Protein AF-0000000067843172 (afdb_homodimer)

Radius of gyration: 28.17 Å; Cα contacts (8 Å, |Δi|>4): 277; chains: 2; bounding box: 104×78×82 Å

Sequence (212 aa):
MTGKRHGPSFKKHMIKLAECPDCQGRGVVQGVFHELGCDACSATGWIDRWTNRPMPLEELAIQLGMNLRAALRQVEQLKNPQASGPEAIYQEGNRRGPGGSTRTLDMTGKRHGPSFKKHMIKLAECPDCQGRGVVQGVFHELGCDACSATGWIDRWTNRPMPLEELAIQLGMNLRAALRQVEQLKNPQASGPEAIYQEGNRRGPGGSTRTLD

Solvent-accessible surface area (backbone atoms only — not comparable to full-atom values): 12496 Å² total; per-residue (Å²): 129,79,69,70,69,72,61,70,60,54,73,76,75,80,61,66,69,31,62,25,76,92,39,65,38,63,10,39,38,83,51,96,90,42,39,37,62,25,78,75,29,70,26,22,11,42,23,36,47,87,76,68,39,63,61,60,64,67,59,42,28,28,35,38,27,50,49,31,54,54,36,48,52,50,40,53,43,67,74,39,50,69,80,71,46,67,69,78,65,64,69,69,60,73,70,60,74,72,83,80,77,77,76,73,75,131,129,79,70,70,71,71,59,72,60,53,75,72,76,82,60,66,68,30,63,24,76,92,39,67,37,65,11,38,37,82,52,95,90,41,37,35,61,24,78,75,31,67,26,21,12,43,22,36,47,87,75,68,38,60,60,60,65,68,58,41,30,28,35,36,27,49,49,32,54,52,36,48,50,49,40,55,45,67,73,42,50,73,80,69,48,67,71,77,63,63,71,71,62,66,71,59,73,73,83,76,76,78,74,76,76,129

pLDDT: mean 76.55, std 26.02, range [27.78, 98.75]

Structure (mmCIF, N/CA/C/O backbone):
data_AF-0000000067843172-model_v1
#
loop_
_entity.id
_entity.type
_entity.pdbx_description
1 polymer 'Prophage PssSM-03'
#
loop_
_atom_site.group_PDB
_atom_site.id
_atom_site.type_symbol
_atom_site.label_atom_id
_atom_site.label_alt_id
_atom_site.label_comp_id
_atom_site.label_asym_id
_atom_site.label_entity_id
_atom_site.label_seq_id
_atom_site.pdbx_PDB_ins_code
_atom_site.Cartn_x
_atom_site.Cartn_y
_atom_site.Cartn_z
_atom_site.occupancy
_atom_site.B_iso_or_equiv
_atom_site.auth_seq_id
_atom_site.auth_comp_id
_atom_site.auth_asym_id
_atom_site.auth_atom_id
_atom_site.pdbx_PDB_model_num
ATOM 1 N N . MET A 1 1 ? -4.648 -25.641 -32.594 1 28.05 1 MET A N 1
ATOM 2 C CA . MET A 1 1 ? -4.199 -24.25 -32.594 1 28.05 1 MET A CA 1
ATOM 3 C C . MET A 1 1 ? -4.527 -23.578 -31.25 1 28.05 1 MET A C 1
ATOM 5 O O . MET A 1 1 ? -5.637 -23.078 -31.062 1 28.05 1 MET A O 1
ATOM 9 N N . THR A 1 2 ? -4.332 -24.359 -30.188 1 33.47 2 THR A N 1
ATOM 10 C CA . THR A 1 2 ? -4.672 -23.969 -28.828 1 33.47 2 THR A CA 1
ATOM 11 C C . THR A 1 2 ? -4.133 -22.578 -28.516 1 33.47 2 THR A C 1
ATOM 13 O O . THR A 1 2 ? -2.932 -22.328 -28.625 1 33.47 2 THR A O 1
ATOM 16 N N . GLY A 1 3 ? -4.848 -21.656 -29.078 1 33.25 3 GLY A N 1
ATOM 17 C CA . GLY A 1 3 ? -4.543 -20.25 -28.859 1 33.25 3 GLY A CA 1
ATOM 18 C C . GLY A 1 3 ? -4.008 -19.953 -27.469 1 33.25 3 GLY A C 1
ATOM 19 O O . GLY A 1 3 ? -4.625 -20.328 -26.469 1 33.25 3 GLY A O 1
ATOM 20 N N . LYS A 1 4 ? -2.717 -20.172 -27.359 1 35.81 4 LYS A N 1
ATOM 21 C CA . LYS A 1 4 ? -2 -19.766 -26.156 1 35.81 4 LYS A CA 1
ATOM 22 C C . LYS A 1 4 ? -2.557 -18.453 -25.609 1 35.81 4 LYS A C 1
ATOM 24 O O . LYS A 1 4 ? -2.617 -17.453 -26.328 1 35.81 4 LYS A O 1
ATOM 29 N N . ARG A 1 5 ? -3.701 -18.5 -25.047 1 35.5 5 ARG A N 1
ATOM 30 C CA . ARG A 1 5 ? -4.258 -17.359 -24.312 1 35.5 5 ARG A CA 1
ATOM 31 C C . ARG A 1 5 ? -3.152 -16.469 -23.781 1 35.5 5 ARG A C 1
ATOM 33 O O . ARG A 1 5 ? -2.287 -16.906 -23.031 1 35.5 5 ARG A O 1
ATOM 40 N N . HIS A 1 6 ? -2.418 -15.812 -24.781 1 40.75 6 HIS A N 1
ATOM 41 C CA . HIS A 1 6 ? -1.511 -14.734 -24.391 1 40.75 6 HIS A CA 1
ATOM 42 C C . HIS A 1 6 ? -1.98 -14.047 -23.125 1 40.75 6 HIS A C 1
ATOM 44 O O . HIS A 1 6 ? -3.055 -13.445 -23.094 1 40.75 6 HIS A O 1
ATOM 50 N N . GLY A 1 7 ? -2.064 -14.734 -22.094 1 43.94 7 GLY A N 1
ATOM 51 C CA . GLY A 1 7 ? -2.486 -14.102 -20.859 1 43.94 7 GLY A CA 1
ATOM 52 C C . GLY A 1 7 ? -2.051 -12.648 -20.75 1 43.94 7 GLY A C 1
ATOM 53 O O . GLY A 1 7 ? -1.13 -12.219 -21.453 1 43.94 7 GLY A O 1
ATOM 54 N N . PRO A 1 8 ? -2.941 -11.711 -20.766 1 47.12 8 PRO A N 1
ATOM 55 C CA . PRO A 1 8 ? -2.625 -10.281 -20.672 1 47.12 8 PRO A CA 1
ATOM 56 C C . PRO A 1 8 ? -1.281 -10.016 -20 1 47.12 8 PRO A C 1
ATOM 58 O O . PRO A 1 8 ? -0.838 -10.812 -19.156 1 47.12 8 PRO A O 1
ATOM 61 N N . SER A 1 9 ? -0.266 -9.695 -20.781 1 50.69 9 SER A N 1
ATOM 62 C CA . SER A 1 9 ? 0.958 -9.117 -20.234 1 50.69 9 SER A CA 1
ATOM 63 C C . SER A 1 9 ? 0.663 -8.266 -19 1 50.69 9 SER A C 1
ATOM 65 O O . SER A 1 9 ? -0.135 -7.332 -19.062 1 50.69 9 SER A O 1
ATOM 67 N N . PHE A 1 10 ? 0.618 -8.922 -17.938 1 56.59 10 PHE A N 1
ATOM 68 C CA . PHE A 1 10 ? 0.325 -8.32 -16.641 1 56.59 10 PHE A CA 1
ATOM 69 C C . PHE A 1 10 ? 1.281 -7.172 -16.344 1 56.59 10 PHE A C 1
ATOM 71 O O . PHE A 1 10 ? 2.129 -7.273 -15.461 1 56.59 10 PHE A O 1
ATOM 78 N N . LYS A 1 11 ? 1.829 -6.449 -17.516 1 62.38 11 LYS A N 1
ATOM 79 C CA . LYS A 1 11 ? 2.611 -5.273 -17.141 1 62.38 11 LYS A CA 1
ATOM 80 C C . LYS A 1 11 ? 1.729 -4.203 -16.5 1 62.38 11 LYS A C 1
ATOM 82 O O . LYS A 1 11 ? 1.067 -3.436 -17.203 1 62.38 11 LYS A O 1
ATOM 87 N N . LYS A 1 12 ? 1.422 -4.43 -15.289 1 78.44 12 LYS A N 1
ATOM 88 C CA . LYS A 1 12 ? 0.562 -3.422 -14.672 1 78.44 12 LYS A CA 1
ATOM 89 C C . LYS A 1 12 ? 1.353 -2.162 -14.328 1 78.44 12 LYS A C 1
ATOM 91 O O . LYS A 1 12 ? 2.461 -2.246 -13.797 1 78.44 12 LYS A O 1
ATOM 96 N N . HIS A 1 13 ? 0.934 -1.1 -15.039 1 89.75 13 HIS A N 1
ATOM 97 C CA . HIS A 1 13 ? 1.477 0.217 -14.727 1 89.75 13 HIS A CA 1
ATOM 98 C C . HIS A 1 13 ? 0.93 0.734 -13.398 1 89.75 13 HIS A C 1
ATOM 100 O O . HIS A 1 13 ? -0.224 0.472 -13.055 1 89.75 13 HIS A O 1
ATOM 106 N N . MET A 1 14 ? 1.806 1.433 -12.711 1 95 14 MET A N 1
ATOM 107 C CA . MET A 1 14 ? 1.406 2.008 -11.43 1 95 14 MET A CA 1
ATOM 108 C C . MET A 1 14 ? 0.558 3.26 -11.633 1 95 14 MET A C 1
ATOM 110 O O . MET A 1 14 ? 0.925 4.141 -12.414 1 95 14 MET A O 1
ATOM 114 N N . ILE A 1 15 ? -0.463 3.297 -10.938 1 95.19 15 ILE A N 1
ATOM 115 C CA . ILE A 1 15 ? -1.307 4.488 -10.945 1 95.19 15 ILE A CA 1
ATOM 116 C C . ILE A 1 15 ? -1.197 5.203 -9.602 1 95.19 15 ILE A C 1
ATOM 118 O O . ILE A 1 15 ? -1.062 4.562 -8.555 1 95.19 15 ILE A O 1
ATOM 122 N N . LYS A 1 16 ? -1.362 6.496 -9.711 1 96 16 LYS A N 1
ATOM 123 C CA . LYS A 1 16 ? -1.353 7.27 -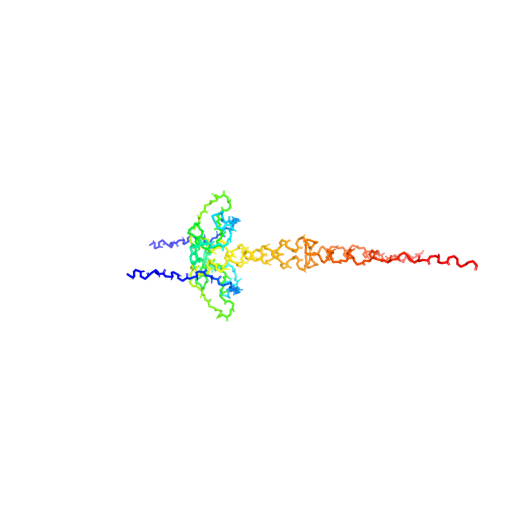8.469 1 96 16 LYS A CA 1
ATOM 124 C C . LYS A 1 16 ? -2.674 7.121 -7.719 1 96 16 LYS A C 1
ATOM 126 O O . LYS A 1 16 ? -3.744 7.121 -8.328 1 96 16 LYS A O 1
ATOM 131 N N . LEU A 1 17 ? -2.553 7.035 -6.414 1 98.44 17 LEU A N 1
ATOM 132 C CA . LEU A 1 17 ? -3.727 6.867 -5.566 1 98.44 17 LEU A CA 1
ATOM 133 C C . LEU A 1 17 ? -3.996 8.125 -4.75 1 98.44 17 LEU A C 1
ATOM 135 O O . LEU A 1 17 ? -3.088 8.93 -4.52 1 98.44 17 LEU A O 1
ATOM 139 N N . ALA A 1 18 ? -5.242 8.211 -4.398 1 98.31 18 ALA A N 1
ATOM 140 C CA . ALA A 1 18 ? -5.664 9.297 -3.523 1 98.31 18 ALA A CA 1
ATOM 141 C C . ALA A 1 18 ? -6.438 8.766 -2.318 1 98.31 18 ALA A C 1
ATOM 143 O O . ALA A 1 18 ? -7.031 7.688 -2.383 1 98.31 18 ALA A O 1
ATOM 144 N N . GLU A 1 19 ? -6.434 9.5 -1.26 1 98.38 19 GLU A N 1
ATOM 145 C CA . GLU A 1 19 ? -7.25 9.148 -0.102 1 98.38 19 GLU A CA 1
ATOM 146 C C . GLU A 1 19 ? -8.734 9.219 -0.431 1 98.38 19 GLU A C 1
ATOM 148 O O . GLU A 1 19 ? -9.188 10.156 -1.093 1 98.38 19 GLU A O 1
ATOM 153 N N . CYS A 1 20 ? -9.375 8.273 -0.003 1 98.62 20 CYS A N 1
ATOM 154 C CA . CYS A 1 20 ? -10.82 8.227 -0.177 1 98.62 20 CYS A CA 1
ATOM 155 C C . CYS A 1 20 ? -11.492 9.359 0.591 1 98.62 20 CYS A C 1
ATOM 157 O O . CYS A 1 20 ? -11.305 9.492 1.801 1 98.62 20 CYS A O 1
ATOM 159 N N . PRO A 1 21 ? -12.352 10.141 -0.026 1 97.5 21 PRO A N 1
ATOM 160 C CA . PRO A 1 21 ? -12.977 11.273 0.666 1 97.5 21 PRO A CA 1
ATOM 161 C C . PRO A 1 21 ? -14.023 10.836 1.688 1 97.5 21 PRO A C 1
ATOM 163 O O . PRO A 1 21 ? -14.25 11.539 2.68 1 97.5 21 PRO A O 1
ATOM 166 N N . ASP A 1 22 ? -14.688 9.734 1.439 1 96.88 22 ASP A N 1
ATOM 167 C CA . ASP A 1 22 ? -15.758 9.281 2.322 1 96.88 22 ASP A CA 1
ATOM 168 C C . ASP A 1 22 ? -15.219 8.945 3.711 1 96.88 22 ASP A C 1
ATOM 170 O O . ASP A 1 22 ? -15.891 9.188 4.719 1 96.88 22 ASP A O 1
ATOM 174 N N . CYS A 1 23 ? -14.062 8.391 3.738 1 96.75 23 CYS A N 1
ATOM 175 C CA . CYS A 1 23 ? -13.5 8 5.027 1 96.75 23 CYS A CA 1
ATOM 176 C C . CYS A 1 23 ? -12.242 8.797 5.34 1 96.75 23 CYS A C 1
ATOM 178 O O . CYS A 1 23 ? -11.547 8.508 6.316 1 96.75 23 CYS A O 1
ATOM 180 N N . GLN A 1 24 ? -11.844 9.664 4.453 1 96.31 24 GLN A N 1
ATOM 181 C CA . GLN A 1 24 ? -10.688 10.539 4.598 1 96.31 24 GLN A CA 1
ATOM 182 C C . GLN A 1 24 ? -9.398 9.727 4.727 1 96.31 24 GLN A C 1
ATOM 184 O O . GLN A 1 24 ? -8.547 10.039 5.566 1 96.31 24 GLN A O 1
ATOM 189 N N . GLY A 1 25 ? -9.328 8.625 4.047 1 96.69 25 GLY A N 1
ATOM 190 C CA . GLY A 1 25 ? -8.109 7.828 3.994 1 96.69 25 GLY A CA 1
ATOM 191 C C . GLY A 1 25 ? -8.023 6.809 5.113 1 96.69 25 GLY A C 1
ATOM 192 O O . GLY A 1 25 ? -7.098 5.992 5.145 1 96.69 25 GLY A O 1
ATOM 193 N N . ARG A 1 26 ? -8.938 6.746 5.922 1 93.69 26 ARG A N 1
ATOM 194 C CA . ARG A 1 26 ? -8.836 5.906 7.109 1 93.69 26 ARG A CA 1
ATOM 195 C C . ARG A 1 26 ? -9.227 4.465 6.797 1 93.69 26 ARG A C 1
ATOM 197 O O . ARG A 1 26 ? -8.789 3.535 7.477 1 93.69 26 ARG A O 1
ATOM 204 N N . GLY A 1 27 ? -10.094 4.246 5.871 1 96.19 27 GLY A N 1
ATOM 205 C CA . GLY A 1 27 ? -10.57 2.92 5.516 1 96.19 27 GLY A CA 1
ATOM 206 C C . GLY A 1 27 ? -11.742 2.459 6.367 1 96.19 27 GLY A C 1
ATOM 207 O O . GLY A 1 27 ? -12.312 1.395 6.121 1 96.19 27 GLY A O 1
ATOM 208 N N . VAL A 1 28 ? -12.07 3.311 7.352 1 95.06 28 VAL A N 1
ATOM 209 C CA . VAL A 1 28 ? -13.172 2.953 8.234 1 95.06 28 VAL A CA 1
ATOM 210 C C . VAL A 1 28 ? -14.062 4.172 8.469 1 95.06 28 VAL A C 1
ATOM 212 O O . VAL A 1 28 ? -13.617 5.312 8.305 1 95.06 28 VAL A O 1
ATOM 215 N N . VAL A 1 29 ? -15.273 3.828 8.742 1 93.19 29 VAL A N 1
ATOM 216 C CA . VAL A 1 29 ? -16.234 4.867 9.109 1 93.19 29 VAL A CA 1
ATOM 217 C C . VAL A 1 29 ? -16.859 4.535 10.453 1 93.19 29 VAL A C 1
ATOM 219 O O . VAL A 1 29 ? -17.047 3.361 10.789 1 93.19 29 VAL A O 1
ATOM 222 N N . GLN A 1 30 ? -17 5.555 11.195 1 87.5 30 GLN A N 1
ATOM 223 C CA . GLN A 1 30 ? -17.547 5.371 12.539 1 87.5 30 GLN A CA 1
ATOM 224 C C . GLN A 1 30 ? -19.047 5.102 12.484 1 87.5 30 GLN A C 1
ATOM 226 O O . GLN A 1 30 ? -19.812 5.875 11.891 1 87.5 30 GLN A O 1
ATOM 231 N N . GLY A 1 31 ? -19.438 3.889 12.969 1 81.81 31 GLY A N 1
ATOM 232 C CA . GLY A 1 31 ? -20.844 3.641 13.188 1 81.81 31 GLY A CA 1
ATOM 233 C C . GLY A 1 31 ? -21.312 4.027 14.578 1 81.81 31 GLY A C 1
ATOM 234 O O . GLY A 1 31 ? -20.672 4.836 15.25 1 81.81 31 GLY A O 1
ATOM 235 N N . VAL A 1 32 ? -22.469 3.717 14.984 1 84.88 32 VAL A N 1
ATOM 236 C CA . VAL A 1 32 ? -23.094 4.066 16.25 1 84.88 32 VAL A CA 1
ATOM 237 C C . VAL A 1 32 ? -22.312 3.414 17.406 1 84.88 32 VAL A C 1
ATOM 239 O O . VAL A 1 32 ? -22.016 4.062 18.406 1 84.88 32 VAL A O 1
ATOM 242 N N . PHE A 1 33 ? -21.922 2.088 17.25 1 84.56 33 PHE A N 1
ATOM 243 C CA . PHE A 1 33 ? -21.281 1.361 18.359 1 84.56 33 PHE A CA 1
ATOM 244 C C . PHE A 1 33 ? -19.938 0.792 17.922 1 84.56 33 PHE A C 1
ATOM 246 O O . PHE A 1 33 ? -19.203 0.228 18.734 1 84.56 33 PHE A O 1
ATOM 253 N N . HIS A 1 34 ? -19.844 0.878 16.594 1 83.25 34 HIS A N 1
ATOM 254 C CA . HIS A 1 34 ? -18.594 0.274 16.125 1 83.25 34 HIS A CA 1
ATOM 255 C C . HIS A 1 34 ? -18.125 0.896 14.82 1 83.25 34 HIS A C 1
ATOM 257 O O . HIS A 1 34 ? -18.891 1.589 14.148 1 83.25 34 HIS A O 1
ATOM 263 N N . GLU A 1 35 ? -16.875 0.648 14.492 1 87.38 35 GLU A N 1
ATOM 264 C CA . GLU A 1 35 ? -16.297 1.089 13.227 1 87.38 35 GLU A CA 1
ATOM 265 C C . GLU A 1 35 ? -16.562 0.074 12.117 1 87.38 35 GLU A C 1
ATOM 267 O O . GLU A 1 35 ? -16.484 -1.136 12.344 1 87.38 35 GLU A O 1
ATOM 272 N N . LEU A 1 36 ? -16.969 0.599 11.008 1 90.12 36 LEU A N 1
ATOM 273 C CA . LEU A 1 36 ? -17.203 -0.24 9.836 1 90.12 36 LEU A CA 1
ATOM 274 C C . LEU A 1 36 ? -16.219 0.092 8.727 1 90.12 36 LEU A C 1
ATOM 276 O O . LEU A 1 36 ? -15.789 1.242 8.594 1 90.12 36 LEU A O 1
ATOM 280 N N . GLY A 1 37 ? -15.922 -0.994 7.953 1 93.38 37 GLY A N 1
ATOM 281 C CA . GLY A 1 37 ? -15.109 -0.725 6.773 1 93.38 37 GLY A CA 1
ATOM 282 C C . GLY A 1 37 ? -15.797 0.186 5.773 1 93.38 37 GLY A C 1
ATOM 283 O O . GLY A 1 37 ? -17 0.066 5.539 1 93.38 37 GLY A O 1
ATOM 284 N N . CYS A 1 38 ? -15.016 1.125 5.246 1 95.88 38 CYS A N 1
ATOM 285 C CA . CYS A 1 38 ? -15.555 2.041 4.25 1 95.88 38 CYS A CA 1
ATOM 286 C C . CYS A 1 38 ? -15.898 1.304 2.961 1 95.88 38 CYS A C 1
ATOM 288 O O . CYS A 1 38 ? -15.023 0.731 2.312 1 95.88 38 CYS A O 1
ATOM 290 N N . ASP A 1 39 ? -17.125 1.325 2.514 1 94.62 39 ASP A N 1
ATOM 291 C CA . ASP A 1 39 ? -17.609 0.608 1.332 1 94.62 39 ASP A CA 1
ATOM 292 C C . ASP A 1 39 ? -17.094 1.26 0.051 1 94.62 39 ASP A C 1
ATOM 294 O O . ASP A 1 39 ? -16.859 0.576 -0.947 1 94.62 39 ASP A O 1
ATOM 298 N N . ALA A 1 40 ? -16.844 2.547 0.154 1 96.69 40 ALA A N 1
ATOM 299 C CA . ALA A 1 40 ? -16.484 3.305 -1.043 1 96.69 40 ALA A CA 1
ATOM 300 C C . ALA A 1 40 ? -15.086 2.945 -1.525 1 96.69 40 ALA A C 1
ATOM 302 O O . ALA A 1 40 ? -14.766 3.117 -2.703 1 96.69 40 ALA A O 1
ATOM 303 N N . CYS A 1 41 ? -14.258 2.443 -0.584 1 97.88 41 CYS A N 1
ATOM 304 C CA . CYS A 1 41 ? -12.875 2.164 -0.953 1 97.88 41 CYS A CA 1
ATOM 305 C C . CYS A 1 41 ? -12.461 0.772 -0.495 1 97.88 41 CYS A C 1
ATOM 307 O O . CYS A 1 41 ? -11.273 0.52 -0.259 1 97.88 41 CYS A O 1
ATOM 309 N N . SER A 1 42 ? -13.375 -0.032 -0.212 1 97.25 42 SER A N 1
ATOM 310 C CA . SER A 1 42 ? -13.141 -1.407 0.218 1 97.25 42 SER A CA 1
ATOM 311 C C . SER A 1 42 ? -12.289 -1.452 1.485 1 97.25 42 SER A C 1
ATOM 313 O O . SER A 1 42 ? -11.438 -2.328 1.637 1 97.25 42 SER A O 1
ATOM 315 N N . ALA A 1 43 ? -12.461 -0.411 2.271 1 97 43 ALA A N 1
ATOM 316 C CA . ALA A 1 43 ? -11.844 -0.315 3.596 1 97 43 ALA A CA 1
ATOM 317 C C . ALA A 1 43 ? -10.344 -0.073 3.488 1 97 43 ALA A C 1
ATOM 319 O O . ALA A 1 43 ? -9.609 -0.248 4.465 1 97 43 ALA A O 1
ATOM 320 N N . THR A 1 44 ? -9.805 0.355 2.34 1 98 44 THR A N 1
ATOM 321 C CA . THR A 1 44 ? -8.367 0.513 2.146 1 98 44 THR A CA 1
ATOM 322 C C . THR A 1 44 ? -7.945 1.963 2.373 1 98 44 THR A C 1
ATOM 324 O O . THR A 1 44 ? -6.773 2.242 2.623 1 98 44 THR A O 1
ATOM 327 N N . GLY A 1 45 ? -8.969 2.869 2.133 1 98.31 45 GLY A N 1
ATOM 328 C CA . GLY A 1 45 ? -8.688 4.289 2.309 1 98.31 45 GLY A CA 1
ATOM 329 C C . GLY A 1 45 ? -8.234 4.969 1.033 1 98.31 45 GLY A C 1
ATOM 330 O O . GLY A 1 45 ? -7.957 6.172 1.029 1 98.31 45 GLY A O 1
ATOM 331 N N . TRP A 1 46 ? -8.258 4.172 -0.11 1 98.69 46 TRP A N 1
ATOM 332 C CA . TRP A 1 46 ? -7.613 4.719 -1.298 1 98.69 46 TRP A CA 1
ATOM 333 C C . TRP A 1 46 ? -8.484 4.52 -2.533 1 98.69 46 TRP A C 1
ATOM 335 O O . TRP A 1 46 ? -9.195 3.518 -2.643 1 98.69 46 TRP A O 1
ATOM 345 N N . ILE A 1 47 ? -8.344 5.398 -3.412 1 98.69 47 ILE A N 1
ATOM 346 C CA . ILE A 1 47 ? -9.023 5.34 -4.699 1 98.69 47 ILE A CA 1
ATOM 347 C C . ILE A 1 47 ? -8.102 5.852 -5.801 1 98.69 47 ILE A C 1
ATOM 349 O O . ILE A 1 47 ? -6.984 6.293 -5.523 1 98.69 47 ILE A O 1
ATOM 353 N N . ASP A 1 48 ? -8.578 5.691 -7.012 1 98.12 48 ASP A N 1
ATOM 354 C CA . ASP A 1 48 ? -7.824 6.219 -8.141 1 98.12 48 ASP A CA 1
ATOM 355 C C . ASP A 1 48 ? -7.762 7.746 -8.094 1 98.12 48 ASP A C 1
ATOM 357 O O . ASP A 1 48 ? -8.797 8.414 -8.07 1 98.12 48 ASP A O 1
ATOM 361 N N . ARG A 1 49 ? -6.629 8.234 -8.156 1 97.62 49 ARG A N 1
ATOM 362 C CA . ARG A 1 49 ? -6.465 9.68 -8.023 1 97.62 49 ARG A CA 1
ATOM 363 C C . ARG A 1 49 ? -7.031 10.406 -9.234 1 97.62 49 ARG A C 1
ATOM 365 O O . ARG A 1 49 ? -7.609 11.484 -9.102 1 97.62 49 ARG A O 1
ATOM 372 N N . TRP A 1 50 ? -6.863 9.875 -10.375 1 96 50 TRP A N 1
ATOM 373 C CA . TRP A 1 50 ? -7.23 10.57 -11.60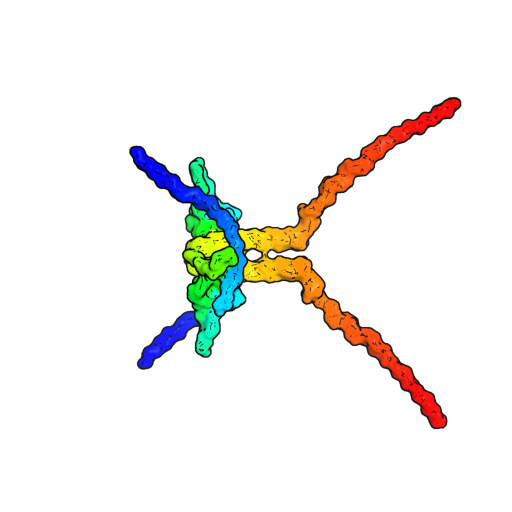2 1 96 50 TRP A CA 1
ATOM 374 C C . TRP A 1 50 ? -8.742 10.547 -11.812 1 96 50 TRP A C 1
ATOM 376 O O . TRP A 1 50 ? -9.344 11.57 -12.141 1 96 50 TRP A O 1
ATOM 386 N N . THR A 1 51 ? -9.297 9.359 -11.531 1 96 51 THR A N 1
ATOM 387 C CA . THR A 1 51 ? -10.719 9.219 -11.812 1 96 51 THR A CA 1
ATOM 388 C C . THR A 1 51 ? -11.547 9.508 -10.562 1 96 51 THR A C 1
ATOM 390 O O . THR A 1 51 ? -12.766 9.711 -10.648 1 96 51 THR A O 1
ATOM 393 N N . ASN A 1 52 ? -10.898 9.453 -9.414 1 96.69 52 ASN A N 1
ATOM 394 C CA . ASN A 1 52 ? -11.57 9.609 -8.125 1 96.69 52 ASN A CA 1
ATOM 395 C C . ASN A 1 52 ? -12.672 8.57 -7.938 1 96.69 52 ASN A C 1
ATOM 397 O O . ASN A 1 52 ? -13.742 8.883 -7.418 1 96.69 52 ASN A O 1
ATOM 401 N N . ARG A 1 53 ? -12.367 7.383 -8.461 1 96.12 53 ARG A N 1
ATOM 402 C CA . ARG A 1 53 ? -13.305 6.266 -8.367 1 96.12 53 ARG A CA 1
ATOM 403 C C . ARG A 1 53 ? -12.641 5.055 -7.727 1 96.12 53 ARG A C 1
ATOM 405 O O . ARG A 1 53 ? -11.422 4.902 -7.781 1 96.12 53 ARG A O 1
ATOM 412 N N . PRO A 1 54 ? -13.531 4.246 -7.121 1 96.44 54 PRO A N 1
ATOM 413 C CA . PRO A 1 54 ? -12.984 2.99 -6.602 1 96.44 54 PRO A CA 1
ATOM 414 C C . PRO A 1 54 ? -12.516 2.051 -7.711 1 96.44 54 PRO A C 1
ATOM 416 O O . PRO A 1 54 ? -12.922 2.197 -8.867 1 96.44 54 PRO A O 1
ATOM 419 N N . MET A 1 55 ? -11.641 1.201 -7.316 1 95.62 55 MET A N 1
ATOM 420 C CA . MET A 1 55 ? -11.156 0.159 -8.211 1 95.62 55 MET A CA 1
ATOM 421 C C . MET A 1 55 ? -11.609 -1.219 -7.75 1 95.62 55 MET A C 1
ATOM 423 O O . MET A 1 55 ? -11.875 -1.421 -6.562 1 95.62 55 MET A O 1
ATOM 427 N N . PRO A 1 56 ? -11.688 -2.127 -8.773 1 96.81 56 PRO A N 1
ATOM 428 C CA . PRO A 1 56 ? -11.906 -3.498 -8.312 1 96.81 56 PRO A CA 1
ATOM 429 C C . PRO A 1 56 ? -10.852 -3.955 -7.305 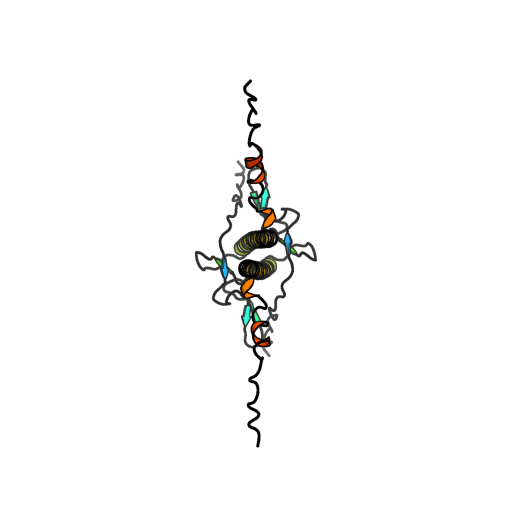1 96.81 56 PRO A C 1
ATOM 431 O O . PRO A 1 56 ? -9.68 -3.58 -7.414 1 96.81 56 PRO A O 1
ATOM 434 N N . LEU A 1 57 ? -11.203 -4.723 -6.43 1 97.12 57 LEU A N 1
ATOM 435 C CA . LEU A 1 57 ? -10.375 -5.082 -5.281 1 97.12 57 LEU A CA 1
ATOM 436 C C . LEU A 1 57 ? -9.023 -5.633 -5.734 1 97.12 57 LEU A C 1
ATOM 438 O O . LEU A 1 57 ? -7.984 -5.262 -5.184 1 97.12 57 LEU A O 1
ATOM 442 N N . GLU A 1 58 ? -9.008 -6.48 -6.652 1 96.81 58 GLU A N 1
ATOM 443 C CA . GLU A 1 58 ? -7.766 -7.078 -7.137 1 96.81 58 GLU A CA 1
ATOM 444 C C . GLU A 1 58 ? -6.828 -6.016 -7.703 1 96.81 58 GLU A C 1
ATOM 446 O O . GLU A 1 58 ? -5.633 -6.004 -7.395 1 96.81 58 GLU A O 1
ATOM 451 N N . GLU A 1 59 ? -7.41 -5.199 -8.453 1 96.69 59 GLU A N 1
ATOM 452 C CA . GLU A 1 59 ? -6.621 -4.113 -9.031 1 96.69 59 GLU A CA 1
ATOM 453 C C . GLU A 1 59 ? -6.129 -3.152 -7.957 1 96.69 59 GLU A C 1
ATOM 455 O O . GLU A 1 59 ? -4.984 -2.697 -8 1 96.69 59 GLU A O 1
ATOM 460 N N . LEU A 1 60 ? -6.98 -2.902 -7.094 1 97.81 60 LEU A N 1
ATOM 461 C CA . LEU A 1 60 ? -6.629 -2.004 -6 1 97.81 60 LEU A CA 1
ATOM 462 C C . LEU A 1 60 ? -5.465 -2.564 -5.191 1 97.81 60 LEU A C 1
ATOM 464 O O . LEU A 1 60 ? -4.52 -1.84 -4.867 1 97.81 60 LEU A O 1
ATOM 468 N N . ALA A 1 61 ? -5.48 -3.771 -4.926 1 98.19 61 ALA A N 1
ATOM 469 C CA . ALA A 1 61 ? -4.414 -4.406 -4.156 1 98.19 61 ALA A CA 1
ATOM 470 C C . ALA A 1 61 ? -3.084 -4.332 -4.895 1 98.19 61 ALA A C 1
ATOM 472 O O . ALA A 1 61 ? -2.047 -4.039 -4.297 1 98.19 61 ALA A O 1
ATOM 473 N N . ILE A 1 62 ? -3.125 -4.539 -6.164 1 98 62 ILE A N 1
ATOM 474 C CA . ILE A 1 62 ? -1.923 -4.48 -6.988 1 98 62 ILE A CA 1
ATOM 475 C C . ILE A 1 62 ? -1.358 -3.062 -6.977 1 98 62 ILE A C 1
ATOM 477 O O . ILE A 1 62 ? -0.164 -2.865 -6.742 1 98 62 ILE A O 1
ATOM 481 N N . GLN A 1 63 ? -2.215 -2.129 -7.145 1 98.06 63 GLN A N 1
ATOM 482 C CA . GLN A 1 63 ? -1.812 -0.728 -7.164 1 98.06 63 GLN A CA 1
ATOM 483 C C . GLN A 1 63 ? -1.275 -0.289 -5.805 1 98.06 63 GLN A C 1
ATOM 485 O O . GLN A 1 63 ? -0.283 0.44 -5.73 1 98.06 63 GLN A O 1
ATOM 490 N N . LEU A 1 64 ? -1.972 -0.725 -4.816 1 98.5 64 LEU A N 1
ATOM 491 C CA . LEU A 1 64 ? -1.498 -0.406 -3.475 1 98.5 64 LEU A CA 1
ATOM 492 C C . LEU A 1 64 ? -0.1 -0.972 -3.242 1 98.5 64 LEU A C 1
ATOM 494 O O . LEU A 1 64 ? 0.764 -0.293 -2.684 1 98.5 64 LEU A O 1
ATOM 498 N N . GLY A 1 65 ? 0.123 -2.209 -3.662 1 98.5 65 GLY A N 1
ATOM 499 C CA . GLY A 1 65 ? 1.433 -2.826 -3.525 1 98.5 65 GLY A CA 1
ATOM 500 C C . GLY A 1 65 ? 2.533 -2.051 -4.227 1 98.5 65 GLY A C 1
ATOM 501 O O . GLY A 1 65 ? 3.6 -1.819 -3.652 1 98.5 65 GLY A O 1
ATOM 502 N N . MET A 1 66 ? 2.26 -1.642 -5.422 1 98.06 66 MET A N 1
ATOM 503 C CA . MET A 1 66 ? 3.238 -0.873 -6.188 1 98.06 66 MET A CA 1
ATOM 504 C C . MET A 1 66 ? 3.525 0.465 -5.512 1 98.06 66 MET A C 1
ATOM 506 O O . MET A 1 66 ? 4.684 0.877 -5.41 1 98.06 66 MET A O 1
ATOM 510 N N . ASN A 1 67 ? 2.484 1.111 -5.062 1 98.38 67 ASN A N 1
ATOM 511 C CA . ASN A 1 67 ? 2.643 2.416 -4.43 1 98.38 67 ASN A CA 1
ATOM 512 C C . ASN A 1 67 ? 3.385 2.307 -3.1 1 98.38 67 ASN A C 1
ATOM 514 O O . ASN A 1 67 ? 4.18 3.184 -2.756 1 98.38 67 ASN A O 1
ATOM 518 N N . LEU A 1 68 ? 3.084 1.272 -2.445 1 98.5 68 LEU A N 1
ATOM 519 C CA . LEU A 1 68 ? 3.803 1.059 -1.195 1 98.5 68 LEU A CA 1
ATOM 520 C C . LEU A 1 68 ? 5.293 0.847 -1.453 1 98.5 68 LEU A C 1
ATOM 522 O O . LEU A 1 68 ? 6.133 1.431 -0.767 1 98.5 68 LEU A O 1
ATOM 526 N N . ARG A 1 69 ? 5.629 0.045 -2.404 1 97.62 69 ARG A N 1
ATOM 527 C CA . ARG A 1 69 ? 7.023 -0.191 -2.76 1 97.62 69 ARG A CA 1
ATOM 528 C C . ARG A 1 69 ? 7.723 1.113 -3.129 1 97.62 69 ARG A C 1
ATOM 530 O O . ARG A 1 69 ? 8.844 1.373 -2.678 1 97.62 69 ARG A O 1
ATOM 537 N N . ALA A 1 70 ? 7.035 1.884 -3.863 1 97.31 70 ALA A N 1
ATOM 538 C CA . ALA A 1 70 ? 7.586 3.176 -4.266 1 97.31 70 ALA A CA 1
ATOM 539 C C . ALA A 1 70 ? 7.785 4.086 -3.059 1 97.31 70 ALA A C 1
ATOM 541 O O . ALA A 1 70 ? 8.82 4.754 -2.939 1 97.31 70 ALA A O 1
ATOM 542 N N . ALA A 1 71 ? 6.82 4.125 -2.193 1 97.94 71 ALA A N 1
ATOM 543 C CA . ALA A 1 71 ? 6.898 4.984 -1.013 1 97.94 71 ALA A CA 1
ATOM 544 C C . ALA A 1 71 ? 8.039 4.547 -0.096 1 97.94 71 ALA A C 1
ATOM 546 O O . ALA A 1 71 ? 8.766 5.387 0.445 1 97.94 71 ALA A O 1
ATOM 547 N N . LEU A 1 72 ? 8.219 3.299 0.052 1 97.06 72 LEU A N 1
ATOM 548 C CA . LEU A 1 72 ? 9.273 2.785 0.918 1 97.06 72 LEU A CA 1
ATOM 549 C C . LEU A 1 72 ? 10.656 3.068 0.326 1 97.06 72 LEU A C 1
ATOM 551 O O . LEU A 1 72 ? 11.594 3.375 1.057 1 97.06 72 LEU A O 1
ATOM 555 N N . ARG A 1 73 ? 10.781 2.951 -0.926 1 96.19 73 ARG A N 1
ATOM 556 C CA . ARG A 1 73 ? 12.023 3.33 -1.587 1 96.19 73 ARG A CA 1
ATOM 557 C C . ARG A 1 73 ? 12.344 4.801 -1.348 1 96.19 73 ARG A C 1
ATOM 559 O O . ARG A 1 73 ? 13.5 5.156 -1.104 1 96.19 73 ARG A O 1
ATOM 566 N N . GLN A 1 74 ? 11.383 5.578 -1.455 1 96 74 GLN A N 1
ATOM 567 C CA . GLN A 1 74 ? 11.562 7.004 -1.208 1 96 74 GLN A CA 1
ATOM 568 C C . GLN A 1 74 ? 12.016 7.258 0.226 1 96 74 GLN A C 1
ATOM 570 O O . GLN A 1 74 ? 12.891 8.102 0.466 1 96 74 GLN A O 1
ATOM 575 N N . VAL A 1 75 ? 11.367 6.602 1.144 1 96.12 75 VAL A N 1
ATOM 576 C CA . VAL A 1 75 ? 11.75 6.727 2.545 1 96.12 75 VAL A CA 1
ATOM 577 C C . VAL A 1 75 ? 13.234 6.395 2.707 1 96.12 75 VAL A C 1
ATOM 579 O O . VAL A 1 75 ? 13.969 7.129 3.371 1 96.12 75 VAL A O 1
ATOM 582 N N . GLU A 1 76 ? 13.641 5.273 2.105 1 94.62 76 GLU A N 1
ATOM 583 C CA . GLU A 1 76 ? 15.031 4.836 2.195 1 94.62 76 GLU A CA 1
ATOM 584 C C . GLU A 1 76 ? 15.977 5.875 1.602 1 94.62 76 GLU A C 1
ATOM 586 O O . GLU A 1 76 ? 17.016 6.172 2.18 1 94.62 76 GLU A O 1
ATOM 591 N N . GLN A 1 77 ? 15.625 6.477 0.568 1 94.06 77 GLN A N 1
ATOM 592 C CA . GLN A 1 77 ? 16.438 7.488 -0.103 1 94.06 77 GLN A CA 1
ATOM 593 C C . GLN A 1 77 ? 16.562 8.75 0.751 1 94.06 77 GLN A C 1
ATOM 595 O O . GLN A 1 77 ? 17.625 9.359 0.808 1 94.06 77 GLN A O 1
ATOM 600 N N . LEU A 1 78 ? 15.461 9.094 1.421 1 93.06 78 LEU A N 1
ATOM 601 C CA . LEU A 1 78 ? 15.445 10.305 2.238 1 93.06 78 LEU A CA 1
ATOM 602 C C . LEU A 1 78 ? 16.25 10.102 3.523 1 93.06 78 LEU A C 1
ATOM 604 O O . LEU A 1 78 ? 16.797 11.055 4.066 1 93.06 78 LEU A O 1
ATOM 608 N N . LYS A 1 79 ? 16.297 8.977 3.986 1 91 79 LYS A N 1
ATOM 609 C CA . LYS A 1 79 ? 17.062 8.656 5.191 1 91 79 LYS A CA 1
ATOM 610 C C . LYS A 1 79 ? 18.562 8.578 4.895 1 91 79 LYS A C 1
ATOM 612 O O . LYS A 1 79 ? 19.391 8.789 5.781 1 91 79 LYS A O 1
ATOM 617 N N . ASN A 1 80 ? 18.891 8.172 3.768 1 84.06 80 ASN A N 1
ATOM 618 C CA . ASN A 1 80 ? 20.297 8.055 3.357 1 84.06 80 ASN A CA 1
ATOM 619 C C . ASN A 1 80 ? 20.578 8.836 2.078 1 84.06 80 ASN A C 1
ATOM 621 O O . ASN A 1 80 ? 20.781 8.242 1.016 1 84.06 80 ASN A O 1
ATOM 625 N N . PRO A 1 81 ? 20.531 10.219 2.363 1 68.44 81 PRO A N 1
ATOM 626 C CA . PRO A 1 81 ? 20.719 11.023 1.149 1 68.44 81 PRO A CA 1
ATOM 627 C C . PRO A 1 81 ? 22.062 10.758 0.464 1 68.44 81 PRO A C 1
ATOM 629 O O . PRO A 1 81 ? 22.172 10.93 -0.751 1 68.44 81 PRO A O 1
ATOM 632 N N . GLN A 1 82 ? 23.172 10.625 1.322 1 61.62 82 GLN A N 1
ATOM 633 C CA . GLN A 1 82 ? 24.484 10.445 0.719 1 61.62 82 GLN A CA 1
ATOM 634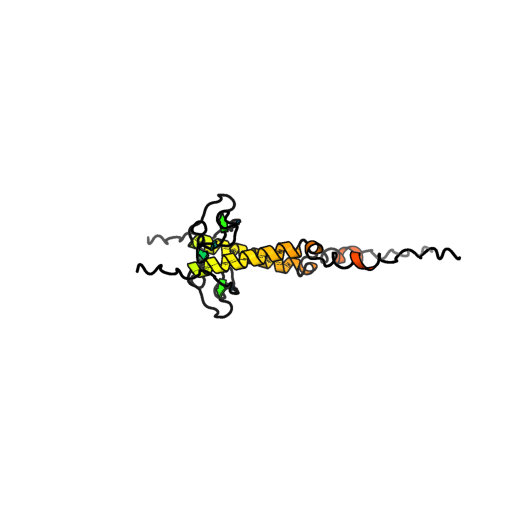 C C . GLN A 1 82 ? 24.469 9.312 -0.297 1 61.62 82 GLN A C 1
ATOM 636 O O . GLN A 1 82 ? 25.312 9.273 -1.208 1 61.62 82 GLN A O 1
ATOM 641 N N . ALA A 1 83 ? 23.781 8.312 -0.059 1 53.12 83 ALA A N 1
ATOM 642 C CA . ALA A 1 83 ? 23.859 7.211 -1.013 1 53.12 83 ALA A CA 1
ATOM 643 C C . ALA A 1 83 ? 23.438 7.66 -2.406 1 53.12 83 ALA A C 1
ATOM 645 O O . ALA A 1 83 ? 23.828 7.055 -3.408 1 53.12 83 ALA A O 1
ATOM 646 N N . SER A 1 84 ? 22.562 8.602 -2.492 1 49.12 84 SER A N 1
ATOM 647 C CA . SER A 1 84 ? 22.234 9.172 -3.791 1 49.12 84 SER A CA 1
ATOM 648 C C . SER A 1 84 ? 23.188 10.312 -4.152 1 49.12 84 SER A C 1
ATOM 650 O O . SER A 1 84 ? 22.922 11.078 -5.082 1 49.12 84 SER A O 1
ATOM 652 N N . GLY A 1 85 ? 24.141 10.711 -3.309 1 44.25 85 GLY A N 1
ATOM 653 C CA . GLY A 1 85 ? 24.938 11.906 -3.52 1 44.25 85 GLY A CA 1
ATOM 654 C C . GLY A 1 85 ? 25.781 11.836 -4.781 1 44.25 85 GLY A C 1
ATOM 655 O O . GLY A 1 85 ? 26.047 10.75 -5.301 1 44.25 85 GLY A O 1
ATOM 656 N N . PRO A 1 86 ? 25.828 12.906 -5.574 1 43.41 86 PRO A N 1
ATOM 657 C CA . PRO A 1 86 ? 26.812 13.18 -6.625 1 43.41 86 PRO A CA 1
ATOM 658 C C . PRO A 1 86 ? 28.25 12.977 -6.16 1 43.41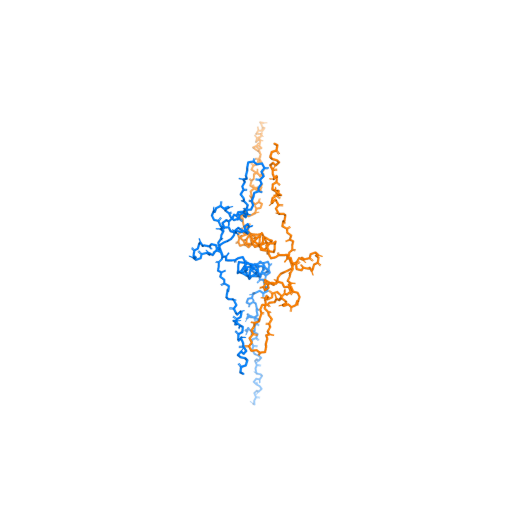 86 PRO A C 1
ATOM 660 O O . PRO A 1 86 ? 29.188 13.32 -6.883 1 43.41 86 PRO A O 1
ATOM 663 N N . GLU A 1 87 ? 28.578 12.68 -4.973 1 45.22 87 GLU A N 1
ATOM 664 C CA . GLU A 1 87 ? 30 12.695 -4.629 1 45.22 87 GLU A CA 1
ATOM 665 C C . GLU A 1 87 ? 30.797 11.836 -5.59 1 45.22 87 GLU A C 1
ATOM 667 O O . GLU A 1 87 ? 32.031 11.805 -5.516 1 45.22 87 GLU A O 1
ATOM 672 N N . ALA A 1 88 ? 30.297 10.953 -6.402 1 41.47 88 ALA A N 1
ATOM 673 C CA . ALA A 1 88 ? 31.203 10.227 -7.305 1 41.47 88 ALA A CA 1
ATOM 674 C C . ALA A 1 88 ? 31.828 11.172 -8.32 1 41.47 88 ALA A C 1
ATOM 676 O O . ALA A 1 88 ? 32.875 10.867 -8.898 1 41.47 88 ALA A O 1
ATOM 677 N N . ILE A 1 89 ? 31.125 12.32 -8.664 1 37.62 89 ILE A N 1
ATOM 678 C CA . ILE A 1 89 ? 31.609 13.07 -9.82 1 37.62 89 ILE A CA 1
ATOM 679 C C . ILE A 1 89 ? 32.781 13.945 -9.406 1 37.62 89 ILE A C 1
ATOM 681 O O . ILE A 1 89 ? 33.625 14.32 -10.242 1 37.62 89 ILE A O 1
ATOM 685 N N . TYR A 1 90 ? 32.781 14.438 -8.133 1 39.88 90 TYR A N 1
ATOM 686 C CA . TYR A 1 90 ? 33.75 15.516 -7.996 1 39.88 90 TYR A CA 1
ATOM 687 C C . TYR A 1 90 ? 35.188 14.961 -7.895 1 39.88 90 TYR A C 1
ATOM 689 O O . TYR A 1 90 ? 36.156 15.719 -7.895 1 39.88 90 TYR A O 1
ATOM 697 N N . GLN A 1 91 ? 35.375 13.758 -7.312 1 39.94 91 GLN A N 1
ATOM 698 C CA . GLN A 1 91 ? 36.781 13.523 -6.938 1 39.94 91 GLN A CA 1
ATOM 699 C C . GLN A 1 91 ? 37.656 13.406 -8.172 1 39.94 91 GLN A C 1
ATOM 701 O O . GLN A 1 91 ? 38.875 13.297 -8.047 1 39.94 91 GLN A O 1
ATOM 706 N N . GLU A 1 92 ? 37.062 13.078 -9.312 1 37.34 92 GLU A N 1
ATOM 707 C CA . GLU A 1 92 ? 38.031 12.688 -10.336 1 37.34 92 GLU A CA 1
ATOM 708 C C . GLU A 1 92 ? 38.719 13.906 -10.93 1 37.34 92 GLU A C 1
ATOM 710 O O . GLU A 1 92 ? 39.562 13.773 -11.828 1 37.34 92 GLU A O 1
ATOM 715 N N . GLY A 1 93 ? 38.094 15.125 -10.75 1 36.53 93 GLY A N 1
ATOM 716 C CA . GLY A 1 93 ? 38.688 16.141 -11.617 1 36.53 93 GLY A CA 1
ATOM 717 C C . GLY A 1 93 ? 40.125 16.438 -11.297 1 36.53 93 GLY A C 1
ATOM 718 O O . GLY A 1 93 ? 40.938 16.625 -12.203 1 36.53 93 GLY A O 1
ATOM 719 N N . ASN A 1 94 ? 40.25 17 -10.055 1 40.53 94 ASN A N 1
ATOM 720 C CA . ASN A 1 94 ? 41.375 17.953 -9.977 1 40.53 94 ASN A CA 1
ATOM 721 C C . ASN A 1 94 ? 42.719 17.234 -9.914 1 40.53 94 ASN A C 1
ATOM 723 O O . ASN A 1 94 ? 43.719 17.859 -9.617 1 40.53 94 ASN A O 1
ATOM 727 N N . ARG A 1 95 ? 42.656 15.969 -9.766 1 40.59 95 ARG A N 1
ATOM 728 C CA . ARG A 1 95 ? 44 15.492 -9.422 1 40.59 95 ARG A CA 1
ATOM 729 C C . ARG A 1 95 ? 44.969 15.719 -10.578 1 40.59 95 ARG A C 1
ATOM 731 O O . ARG A 1 95 ? 46.125 15.305 -10.516 1 40.59 95 ARG A O 1
ATOM 738 N N . ARG A 1 96 ? 44.344 16.172 -11.711 1 36.44 96 ARG A N 1
ATOM 739 C CA . ARG A 1 96 ? 45.312 15.961 -12.797 1 36.44 96 ARG A CA 1
ATOM 740 C C . ARG A 1 96 ? 46.469 16.938 -12.695 1 36.44 96 ARG A C 1
ATOM 742 O O . ARG A 1 96 ? 47.062 17.297 -13.711 1 36.44 96 ARG A O 1
ATOM 749 N N . GLY A 1 97 ? 46.688 17.656 -11.516 1 36.34 97 GLY A N 1
ATOM 750 C CA . GLY A 1 97 ? 47.844 18.484 -11.797 1 36.34 97 GLY A CA 1
ATOM 751 C C . GLY A 1 97 ? 49.031 17.703 -12.328 1 36.34 97 GLY A C 1
ATOM 752 O O . GLY A 1 97 ? 49.594 16.859 -11.617 1 36.34 97 GLY A O 1
ATOM 753 N N . PRO A 1 98 ? 48.938 17.156 -13.562 1 37.06 98 PRO A N 1
ATOM 754 C CA . PRO A 1 98 ? 50.062 16.344 -14.094 1 37.06 98 PRO A CA 1
ATOM 755 C C . PRO A 1 98 ? 51.406 16.953 -13.828 1 37.06 98 PRO A C 1
ATOM 757 O O . PRO A 1 98 ? 51.531 18.156 -13.57 1 37.06 98 PRO A O 1
ATOM 760 N N . GLY A 1 99 ? 52.5 16.25 -13.406 1 36.31 99 GLY A N 1
ATOM 761 C CA . GLY A 1 99 ? 53.938 16.047 -13.32 1 36.31 99 GLY A CA 1
ATOM 762 C C . GLY A 1 99 ? 54.719 16.766 -14.422 1 36.31 99 GLY A C 1
ATOM 763 O O . GLY A 1 99 ? 54.344 16.656 -15.594 1 36.31 99 GLY A O 1
ATOM 764 N N . GLY A 1 100 ? 55.188 18 -14.148 1 37.75 100 GLY A N 1
ATOM 765 C CA . GLY A 1 100 ? 56.188 18.906 -14.703 1 37.75 100 GLY A CA 1
ATOM 766 C C . GLY A 1 100 ? 57.375 18.203 -15.312 1 37.75 100 GLY A C 1
ATOM 767 O O . GLY A 1 100 ? 57.969 17.312 -14.68 1 37.75 100 GLY A O 1
ATOM 768 N N . SER A 1 101 ? 57.344 17.797 -16.531 1 36.72 101 SER A N 1
ATOM 769 C CA . SER A 1 101 ? 58.312 17.203 -17.422 1 36.72 101 SER A CA 1
ATOM 770 C C . SER A 1 101 ? 59.688 17.906 -17.281 1 36.72 101 SER A C 1
ATOM 772 O O . SER A 1 101 ? 59.75 19.125 -17.203 1 36.72 101 SER A O 1
ATOM 774 N N . THR A 1 102 ? 60.656 17.203 -16.641 1 42.38 102 THR A N 1
ATOM 775 C CA . THR A 1 102 ? 62.094 17.375 -16.5 1 42.38 102 THR A CA 1
ATOM 776 C C . THR A 1 102 ? 62.719 17.734 -17.828 1 42.38 102 THR A C 1
ATOM 778 O O . THR A 1 102 ? 62.781 16.922 -18.75 1 42.38 102 THR A O 1
ATOM 781 N N . ARG A 1 103 ? 62.562 18.875 -18.234 1 36.47 103 ARG A N 1
ATOM 782 C CA . ARG A 1 103 ? 63.219 19.391 -19.422 1 36.47 103 ARG A CA 1
ATOM 783 C C . ARG A 1 103 ? 64.75 19.125 -19.359 1 36.47 103 ARG A C 1
ATOM 785 O O . ARG A 1 103 ? 65.438 19.719 -18.531 1 36.47 103 ARG A O 1
ATOM 792 N N 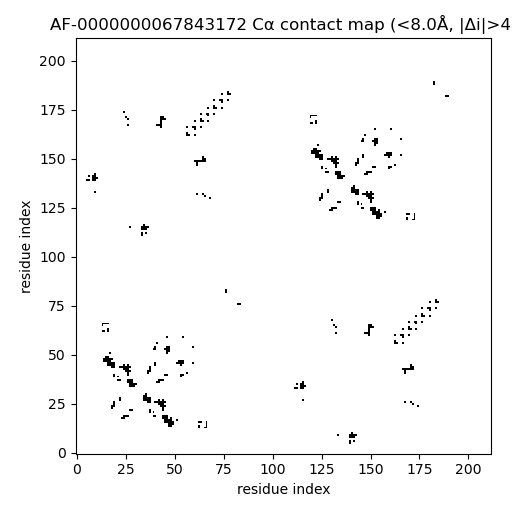. THR A 1 104 ? 65.125 17.844 -19.25 1 37.78 104 THR A N 1
ATOM 793 C CA . THR A 1 104 ? 66.562 17.609 -19.375 1 37.78 104 THR A CA 1
ATOM 794 C C . THR A 1 104 ? 67.062 18.25 -20.656 1 37.78 104 THR A C 1
ATOM 796 O O . THR A 1 104 ? 66.625 17.953 -21.75 1 37.78 104 THR A O 1
ATOM 799 N N . LEU A 1 105 ? 67.625 19.422 -20.547 1 33.88 105 LEU A N 1
ATOM 800 C CA . LEU A 1 105 ? 68.375 20.234 -21.5 1 33.88 105 LEU A CA 1
ATOM 801 C C . LEU A 1 105 ? 69.438 19.406 -22.188 1 33.88 105 LEU A C 1
ATOM 803 O O . LEU A 1 105 ? 70.125 18.641 -21.531 1 33.88 105 LEU A O 1
ATOM 807 N N . ASP A 1 106 ? 69.312 19.047 -23.562 1 29.61 106 ASP A N 1
ATOM 808 C CA . ASP A 1 106 ? 70.562 18.922 -24.312 1 29.61 106 ASP A CA 1
ATOM 809 C C . ASP A 1 106 ? 71.438 20.172 -24.172 1 29.61 106 ASP A C 1
ATOM 811 O O . ASP A 1 106 ? 70.938 21.297 -24.109 1 29.61 106 ASP A O 1
ATOM 815 N N . MET B 1 1 ? -35.219 -9.969 19.625 1 27.78 1 MET B N 1
ATOM 816 C CA . MET B 1 1 ? -33.875 -9.906 20.156 1 27.78 1 MET B CA 1
ATOM 817 C C . MET B 1 1 ? -32.844 -9.938 19.047 1 27.78 1 MET B C 1
ATOM 819 O O . MET B 1 1 ? -32.438 -11.008 18.609 1 27.78 1 MET B O 1
ATOM 823 N N . THR B 1 2 ? -33.188 -9.266 17.953 1 32.38 2 THR B N 1
ATOM 824 C CA . THR B 1 2 ? -32.406 -9.242 16.734 1 32.38 2 THR B CA 1
ATOM 825 C C . THR B 1 2 ? -30.953 -8.906 17.031 1 32.38 2 THR B C 1
ATOM 827 O O . THR B 1 2 ? -30.656 -7.91 17.703 1 32.38 2 THR B O 1
ATOM 830 N N . GLY B 1 3 ? -30.297 -9.945 17.516 1 33.66 3 GLY B N 1
ATOM 831 C CA . GLY B 1 3 ? -28.875 -9.852 17.812 1 33.66 3 GLY B CA 1
ATOM 832 C C . GLY B 1 3 ? -28.125 -8.922 16.875 1 33.66 3 GLY B C 1
ATOM 833 O O . GLY B 1 3 ? -28.219 -9.062 15.656 1 33.66 3 GLY B O 1
ATOM 834 N N . LYS B 1 4 ? -28.156 -7.656 17.219 1 38.03 4 LYS B N 1
ATOM 835 C CA . LYS B 1 4 ? -27.312 -6.656 16.562 1 38.03 4 LYS B CA 1
ATOM 836 C C . LYS B 1 4 ? -25.969 -7.246 16.141 1 38.03 4 LYS B C 1
ATOM 838 O O . LYS B 1 4 ? -25.25 -7.805 16.969 1 38.03 4 LYS B O 1
ATOM 843 N N . ARG B 1 5 ? -25.969 -8.062 15.18 1 35.81 5 ARG B N 1
ATOM 844 C CA . ARG B 1 5 ? -24.734 -8.57 14.578 1 35.81 5 ARG B CA 1
ATOM 845 C C . ARG B 1 5 ? -23.594 -7.574 14.75 1 35.81 5 ARG B C 1
ATOM 847 O O . ARG B 1 5 ? -23.672 -6.445 14.258 1 35.81 5 ARG B O 1
ATOM 854 N N . HIS B 1 6 ? -23.234 -7.352 16.047 1 41.25 6 HIS B N 1
ATOM 855 C CA . HIS B 1 6 ? -22.016 -6.598 16.328 1 41.25 6 HIS B CA 1
ATOM 856 C C . HIS B 1 6 ? -20.969 -6.82 15.25 1 41.25 6 HIS B C 1
ATOM 858 O O . HIS B 1 6 ? -20.484 -7.941 15.07 1 41.25 6 HIS B O 1
ATOM 864 N N . GLY B 1 7 ? -21.281 -6.512 14.102 1 43.28 7 GLY B N 1
ATOM 865 C CA . GLY B 1 7 ? -20.281 -6.68 13.055 1 43.28 7 GLY B CA 1
ATOM 866 C C . GLY B 1 7 ? -18.859 -6.477 13.539 1 43.28 7 GLY B C 1
ATOM 867 O O . GLY B 1 7 ? -18.641 -5.867 14.586 1 43.28 7 GLY B O 1
ATOM 868 N N . PRO B 1 8 ? -18.047 -7.477 13.5 1 46.88 8 PRO B N 1
ATOM 869 C CA . PRO B 1 8 ? -16.656 -7.375 13.953 1 46.88 8 PRO B CA 1
ATOM 870 C C . PRO B 1 8 ? -16.109 -5.949 13.867 1 46.88 8 PRO B C 1
ATOM 872 O O . PRO B 1 8 ? -16.547 -5.164 13.023 1 46.88 8 PRO B O 1
ATOM 875 N N . SER B 1 9 ? -16.016 -5.254 15.008 1 50.06 9 SER B N 1
ATOM 876 C CA . SER B 1 9 ? -15.266 -4.008 15.094 1 50.06 9 SER B CA 1
ATOM 877 C C . SER B 1 9 ? -14.07 -4.02 14.148 1 50.06 9 SER B C 1
ATOM 879 O O . SER B 1 9 ? -13.227 -4.926 14.211 1 50.06 9 SER B O 1
ATOM 881 N N . PHE B 1 10 ? -14.328 -3.629 13 1 56.44 10 PHE B N 1
ATOM 882 C CA . PHE B 1 10 ? -13.336 -3.574 11.93 1 56.44 10 PHE B CA 1
ATOM 883 C C . PHE B 1 10 ? -12.109 -2.785 12.359 1 56.44 10 PHE B C 1
ATOM 885 O O . PHE B 1 10 ? -11.492 -2.088 11.555 1 56.44 10 PHE B O 1
ATOM 892 N N . LYS B 1 11 ? -11.852 -2.711 13.797 1 61 11 LYS B N 1
ATOM 893 C CA . LYS B 1 11 ? -10.586 -2.053 14.102 1 61 11 LYS B CA 1
ATOM 894 C C . LYS B 1 11 ? -9.406 -2.863 13.578 1 61 11 LYS B C 1
ATOM 896 O O . LYS B 1 11 ? -8.969 -3.818 14.227 1 61 11 LYS B O 1
ATOM 901 N N . LYS B 1 12 ? -9.211 -2.766 12.336 1 78.12 12 LYS B N 1
ATOM 902 C CA . LYS B 1 12 ? -8.094 -3.557 11.828 1 78.12 12 LYS B CA 1
ATOM 903 C C . LYS B 1 12 ? -6.758 -2.912 12.18 1 78.12 12 LYS B C 1
ATOM 905 O O . LYS B 1 12 ? -6.59 -1.698 12.039 1 78.12 12 LYS B O 1
ATOM 910 N N . HIS B 1 13 ? -6.047 -3.674 13.039 1 89.56 13 HIS B N 1
ATOM 911 C CA . HIS B 1 13 ? -4.672 -3.295 13.352 1 89.56 13 HIS B CA 1
ATOM 912 C C . HIS B 1 13 ? -3.756 -3.484 12.148 1 89.56 13 HIS B C 1
ATOM 914 O O . HIS B 1 13 ? -3.939 -4.418 11.367 1 89.56 13 HIS B O 1
ATOM 920 N N . MET B 1 14 ? -2.832 -2.553 12.047 1 94.88 14 MET B N 1
ATOM 921 C CA . MET B 1 14 ? -1.867 -2.631 10.953 1 94.88 14 MET B CA 1
ATOM 922 C C . MET B 1 14 ? -0.809 -3.691 11.234 1 94.88 14 MET B C 1
ATOM 924 O O . MET B 1 14 ? -0.244 -3.736 12.328 1 94.88 14 MET B O 1
ATOM 928 N N . ILE B 1 15 ? -0.576 -4.441 10.297 1 95.12 15 ILE B N 1
ATOM 929 C CA . ILE B 1 15 ? 0.499 -5.422 10.391 1 95.12 15 ILE B CA 1
ATOM 930 C C . ILE B 1 15 ? 1.643 -5.027 9.461 1 95.12 15 ILE B C 1
ATOM 932 O O . ILE B 1 15 ? 1.414 -4.449 8.391 1 95.12 15 ILE B O 1
ATOM 936 N N . LYS B 1 16 ? 2.807 -5.449 9.875 1 96 16 LYS B N 1
ATOM 937 C CA . LYS B 1 16 ? 3.963 -5.191 9.016 1 96 16 LYS B CA 1
ATOM 938 C C . LYS B 1 16 ? 4.012 -6.172 7.848 1 96 16 LYS B C 1
ATOM 940 O O . LYS B 1 16 ? 3.736 -7.359 8.016 1 96 16 LYS B O 1
ATOM 945 N N . LEU B 1 17 ? 4.375 -5.637 6.719 1 98.44 17 LEU B N 1
ATOM 946 C CA . LEU B 1 17 ? 4.449 -6.445 5.504 1 98.44 17 LEU B CA 1
ATOM 947 C C . LEU B 1 17 ? 5.898 -6.664 5.086 1 98.44 17 LEU B C 1
ATOM 949 O O . LEU B 1 17 ? 6.777 -5.879 5.449 1 98.44 17 LEU B O 1
ATOM 953 N N . ALA B 1 18 ? 6.035 -7.734 4.355 1 98.31 18 ALA B N 1
ATOM 954 C CA . ALA B 1 18 ? 7.336 -8.047 3.771 1 98.31 18 ALA B CA 1
ATOM 955 C C . ALA B 1 18 ? 7.215 -8.305 2.271 1 98.31 18 ALA B C 1
ATOM 957 O O . ALA B 1 18 ? 6.152 -8.703 1.788 1 98.31 18 ALA B O 1
ATOM 958 N N . GLU B 1 19 ? 8.273 -8.102 1.575 1 98.44 19 GLU B N 1
ATOM 959 C CA . GLU B 1 19 ? 8.297 -8.438 0.156 1 98.44 19 GLU B CA 1
ATOM 960 C C . GLU B 1 19 ? 8.18 -9.945 -0.052 1 98.44 19 GLU B C 1
ATOM 962 O O . GLU B 1 19 ? 8.797 -10.734 0.667 1 98.44 19 GLU B O 1
ATOM 967 N N . CYS B 1 20 ? 7.395 -10.25 -0.941 1 98.62 20 CYS B N 1
ATOM 968 C CA . CYS B 1 20 ? 7.219 -11.648 -1.309 1 98.62 20 CYS B CA 1
ATOM 969 C C . CYS B 1 20 ? 8.508 -12.227 -1.88 1 98.62 20 CYS B C 1
ATOM 971 O O . CYS B 1 20 ? 9.062 -11.695 -2.84 1 98.62 20 CYS B O 1
ATOM 973 N N . PRO B 1 21 ? 8.984 -13.367 -1.401 1 97.56 21 PRO B N 1
ATOM 974 C CA . PRO B 1 21 ? 10.25 -13.922 -1.884 1 97.56 21 PRO B CA 1
ATOM 975 C C . PRO B 1 21 ? 10.141 -14.516 -3.287 1 97.56 21 PRO B C 1
ATOM 977 O O . PRO B 1 21 ? 11.125 -14.547 -4.031 1 97.56 21 PRO B O 1
ATOM 980 N N . ASP B 1 22 ? 8.992 -15.031 -3.627 1 96.88 22 ASP B N 1
ATOM 981 C CA . ASP B 1 22 ? 8.82 -15.688 -4.918 1 96.88 22 ASP B CA 1
ATOM 982 C C . ASP B 1 22 ? 9.016 -14.703 -6.066 1 96.88 22 ASP B C 1
ATOM 984 O O . ASP B 1 22 ? 9.555 -15.062 -7.117 1 96.88 22 ASP B O 1
ATOM 988 N N . CYS B 1 23 ? 8.57 -13.516 -5.863 1 96.88 23 CYS B N 1
ATOM 989 C CA . CYS B 1 23 ? 8.68 -12.523 -6.93 1 96.88 23 CYS B CA 1
ATOM 990 C C . CYS B 1 23 ? 9.609 -11.383 -6.52 1 96.88 23 CYS B C 1
ATOM 992 O O . CYS B 1 23 ? 9.711 -10.383 -7.223 1 96.88 23 CYS B O 1
ATOM 994 N N . GLN B 1 24 ? 10.141 -11.445 -5.332 1 96.44 24 GLN B N 1
ATOM 995 C CA . GLN B 1 24 ? 11.078 -10.469 -4.781 1 96.44 24 GLN B CA 1
ATOM 996 C C . GLN B 1 24 ? 10.438 -9.086 -4.691 1 96.44 24 GLN B C 1
ATOM 998 O O . GLN B 1 24 ? 11.062 -8.086 -5.043 1 96.44 24 GLN B O 1
ATOM 1003 N N . GLY B 1 25 ? 9.172 -9.039 -4.406 1 96.81 25 GLY B N 1
ATOM 1004 C CA . GLY B 1 25 ? 8.477 -7.781 -4.18 1 96.81 25 GLY B CA 1
ATOM 1005 C C . GLY B 1 25 ? 7.91 -7.172 -5.449 1 96.81 25 GLY B C 1
ATOM 1006 O O . GLY B 1 25 ? 7.203 -6.164 -5.402 1 96.81 25 GLY B O 1
ATOM 1007 N N . ARG B 1 26 ? 8.078 -7.766 -6.5 1 93.88 26 ARG B N 1
ATOM 1008 C CA . ARG B 1 26 ? 7.707 -7.156 -7.773 1 93.88 26 ARG B CA 1
ATOM 1009 C C . ARG B 1 26 ? 6.227 -7.375 -8.078 1 93.88 26 ARG B C 1
ATOM 1011 O O . ARG B 1 26 ? 5.617 -6.59 -8.805 1 93.88 26 ARG B O 1
ATOM 1018 N N . GLY B 1 27 ? 5.652 -8.453 -7.629 1 96.31 27 GLY B N 1
ATOM 1019 C CA . GLY B 1 27 ? 4.262 -8.781 -7.895 1 96.31 27 GLY B CA 1
ATOM 1020 C C . GLY B 1 27 ? 4.062 -9.531 -9.203 1 96.31 27 GLY B C 1
ATOM 1021 O O . GLY B 1 27 ? 2.945 -9.945 -9.516 1 96.31 27 GLY B O 1
ATOM 1022 N N . VAL B 1 28 ? 5.18 -9.672 -9.922 1 95.19 28 VAL B N 1
ATOM 1023 C CA . VAL B 1 28 ? 5.094 -10.367 -11.203 1 95.19 28 VAL B CA 1
ATOM 1024 C C . VAL B 1 28 ? 6.27 -11.328 -11.344 1 95.19 28 VAL B C 1
ATOM 1026 O O . VAL B 1 28 ? 7.301 -11.164 -10.695 1 95.19 28 VAL B O 1
ATOM 1029 N N . VAL B 1 29 ? 5.984 -12.328 -12.117 1 93.5 29 VAL B N 1
ATOM 1030 C CA . VAL B 1 29 ? 7.035 -13.281 -12.453 1 93.5 29 VAL B CA 1
ATOM 1031 C C . VAL B 1 29 ? 7.156 -13.406 -13.969 1 93.5 29 VAL B C 1
ATOM 1033 O O . VAL B 1 29 ? 6.16 -13.273 -14.695 1 93.5 29 VAL B O 1
ATOM 1036 N N . GLN B 1 30 ? 8.359 -13.5 -14.367 1 87.94 30 GLN B N 1
ATOM 1037 C CA . GLN B 1 30 ? 8.617 -13.57 -15.797 1 87.94 30 GLN B CA 1
ATOM 1038 C C . GLN B 1 30 ? 8.266 -14.945 -16.359 1 87.94 30 GLN B C 1
ATOM 1040 O O . GLN B 1 30 ? 8.75 -15.961 -15.852 1 87.94 30 GLN B O 1
ATOM 1045 N N . GLY B 1 31 ? 7.285 -14.953 -17.281 1 82.75 31 GLY B N 1
ATOM 1046 C CA . GLY B 1 31 ? 7.055 -16.172 -18.047 1 82.75 31 GLY B CA 1
ATOM 1047 C C . GLY B 1 31 ? 7.875 -16.234 -19.328 1 82.75 31 GLY B C 1
ATOM 1048 O O . GLY B 1 31 ? 8.898 -15.547 -19.453 1 82.75 31 GLY B O 1
ATOM 1049 N N . VAL B 1 32 ? 7.664 -17.156 -20.172 1 85.31 32 VAL B N 1
ATOM 1050 C CA . VAL B 1 32 ? 8.398 -17.391 -21.406 1 85.31 32 VAL B CA 1
ATOM 1051 C C . VAL B 1 32 ? 8.227 -16.203 -22.344 1 85.31 32 VAL B C 1
ATOM 1053 O O . VAL B 1 32 ? 9.203 -15.727 -22.938 1 85.31 32 VAL B O 1
ATOM 1056 N N . PHE B 1 33 ? 6.969 -15.641 -22.484 1 84.88 33 PHE B N 1
ATOM 1057 C CA . PHE B 1 33 ? 6.711 -14.586 -23.469 1 84.88 33 PHE B CA 1
ATOM 1058 C C . PHE B 1 33 ? 6.113 -13.359 -22.781 1 84.88 33 PHE B C 1
ATOM 1060 O O . PHE B 1 33 ? 5.934 -12.32 -23.422 1 84.88 33 PHE B O 1
ATOM 1067 N N . HIS B 1 34 ? 5.711 -13.688 -21.562 1 83.69 34 HIS B N 1
ATOM 1068 C CA . HIS B 1 34 ? 5.059 -12.555 -20.906 1 83.69 34 HIS B CA 1
ATOM 1069 C C . HIS B 1 34 ? 5.207 -12.641 -19.391 1 83.69 34 HIS B C 1
ATOM 1071 O O . HIS B 1 34 ? 5.582 -13.68 -18.859 1 83.69 34 HIS B O 1
ATOM 1077 N N . GLU B 1 35 ? 4.922 -11.516 -18.75 1 87.69 35 GLU B N 1
ATOM 1078 C CA . GLU B 1 35 ? 4.926 -11.445 -17.297 1 87.69 35 GLU B CA 1
ATOM 1079 C C . GLU B 1 35 ? 3.578 -11.867 -16.719 1 87.69 35 GLU B C 1
ATOM 1081 O O . GLU B 1 35 ? 2.527 -11.539 -17.266 1 87.69 35 GLU B O 1
ATOM 1086 N N . LEU B 1 36 ? 3.672 -12.68 -15.711 1 90.5 36 LEU B N 1
ATOM 1087 C CA . LEU B 1 36 ? 2.469 -13.125 -15.008 1 90.5 36 LEU B CA 1
ATOM 1088 C C . LEU B 1 36 ? 2.441 -12.594 -13.578 1 90.5 36 LEU B C 1
ATOM 1090 O O . LEU B 1 36 ? 3.492 -12.43 -12.953 1 90.5 36 LEU B O 1
ATOM 1094 N N . GLY B 1 37 ? 1.179 -12.375 -13.125 1 93.69 37 GLY B N 1
ATOM 1095 C CA . GLY B 1 37 ? 1.062 -12.023 -11.719 1 93.69 37 GLY B CA 1
ATOM 1096 C C . GLY B 1 37 ? 1.529 -13.125 -10.789 1 93.69 37 GLY B C 1
ATOM 1097 O O . GLY B 1 37 ? 1.272 -14.305 -11.039 1 93.69 37 GLY B O 1
ATOM 1098 N N . CYS B 1 38 ? 2.262 -12.711 -9.758 1 96.06 38 CYS B N 1
ATOM 1099 C CA . CYS B 1 38 ? 2.744 -13.68 -8.781 1 96.06 38 CYS B CA 1
ATOM 1100 C C . CYS B 1 38 ? 1.586 -14.281 -7.992 1 96.06 38 CYS B C 1
ATOM 1102 O O . CYS B 1 38 ? 0.869 -13.562 -7.293 1 96.06 38 CYS B O 1
ATOM 1104 N N . ASP B 1 39 ? 1.396 -15.57 -8.016 1 94.81 39 ASP B N 1
ATOM 1105 C CA . ASP B 1 39 ? 0.288 -16.266 -7.359 1 94.81 39 ASP B CA 1
ATOM 1106 C C . ASP B 1 39 ? 0.478 -16.281 -5.844 1 94.81 39 ASP B C 1
ATOM 1108 O O . ASP B 1 39 ? -0.497 -16.266 -5.09 1 94.81 39 ASP B O 1
ATOM 1112 N N . ALA B 1 40 ? 1.72 -16.234 -5.445 1 96.69 40 ALA B N 1
ATOM 1113 C CA . ALA B 1 40 ? 2.029 -16.406 -4.027 1 96.69 40 ALA B CA 1
ATOM 1114 C C . ALA B 1 40 ? 1.594 -15.18 -3.225 1 96.69 40 ALA B C 1
ATOM 1116 O O . ALA B 1 40 ? 1.353 -15.273 -2.018 1 96.69 40 ALA B O 1
ATOM 1117 N N . CYS B 1 41 ? 1.5 -14.031 -3.93 1 97.88 41 CYS B N 1
ATOM 1118 C CA . CYS B 1 41 ? 1.184 -12.805 -3.209 1 97.88 41 CYS B CA 1
ATOM 1119 C C . CYS B 1 41 ? 0.06 -12.039 -3.9 1 97.88 41 CYS B C 1
ATOM 1121 O O . CYS B 1 41 ? -0.032 -10.82 -3.775 1 97.88 41 CYS B O 1
ATOM 1123 N N . SER B 1 42 ? -0.631 -12.672 -4.719 1 97.31 42 SER B N 1
ATOM 1124 C CA . SER B 1 42 ? -1.755 -12.094 -5.445 1 97.31 42 SER B CA 1
ATOM 1125 C C . SER B 1 42 ? -1.312 -10.898 -6.285 1 97.31 42 SER B C 1
ATOM 1127 O O . SER B 1 42 ? -2.037 -9.906 -6.395 1 97.31 42 SER B O 1
ATOM 1129 N N . ALA B 1 43 ? -0.073 -10.984 -6.723 1 97.12 43 ALA B N 1
ATOM 1130 C CA . ALA B 1 43 ? 0.51 -10.016 -7.652 1 97.12 43 ALA B CA 1
ATOM 1131 C C . ALA B 1 43 ? 0.782 -8.688 -6.957 1 97.12 43 ALA B C 1
ATOM 1133 O O . ALA B 1 43 ? 1.005 -7.668 -7.621 1 97.12 43 ALA B O 1
ATOM 1134 N N . THR B 1 44 ? 0.799 -8.602 -5.617 1 98.06 44 THR B N 1
ATOM 1135 C CA . THR B 1 44 ? 0.957 -7.344 -4.902 1 98.06 44 THR B CA 1
ATOM 1136 C C . THR B 1 44 ? 2.414 -7.125 -4.504 1 98.06 44 THR B C 1
ATOM 1138 O O . THR B 1 44 ? 2.824 -5.996 -4.223 1 98.06 44 THR B O 1
ATOM 1141 N N . GLY B 1 45 ? 3.121 -8.305 -4.367 1 98.38 45 GLY B N 1
ATOM 1142 C CA . GLY B 1 45 ? 4.523 -8.227 -3.986 1 98.38 45 GLY B CA 1
ATOM 1143 C C . GLY B 1 45 ? 4.738 -8.312 -2.486 1 98.38 45 GLY B C 1
ATOM 1144 O O . GLY B 1 45 ? 5.875 -8.258 -2.012 1 98.38 45 GLY B O 1
ATOM 1145 N N . TRP B 1 46 ? 3.594 -8.547 -1.743 1 98.69 46 TRP B N 1
ATOM 1146 C CA . TRP B 1 46 ? 3.721 -8.398 -0.297 1 98.69 46 TRP B CA 1
ATOM 1147 C C . TRP B 1 46 ? 3.059 -9.57 0.429 1 98.69 46 TRP B C 1
ATOM 1149 O O . TRP B 1 46 ? 2.049 -10.102 -0.035 1 98.69 46 TRP B O 1
ATOM 1159 N N . ILE B 1 47 ? 3.588 -9.852 1.538 1 98.75 47 ILE B N 1
ATOM 1160 C CA . ILE B 1 47 ? 3.049 -10.875 2.42 1 98.75 47 ILE B CA 1
ATOM 1161 C C . ILE B 1 47 ? 3.193 -10.438 3.875 1 98.75 47 ILE B C 1
ATOM 1163 O O . ILE B 1 47 ? 3.756 -9.375 4.156 1 98.75 47 ILE B O 1
ATOM 1167 N N . ASP B 1 48 ? 2.6 -11.234 4.723 1 98.06 48 ASP B N 1
ATOM 1168 C CA . ASP B 1 48 ? 2.736 -10.969 6.152 1 98.06 48 ASP B CA 1
ATOM 1169 C C . ASP B 1 48 ? 4.184 -11.148 6.605 1 98.06 48 ASP B C 1
ATOM 1171 O O . ASP B 1 48 ? 4.762 -12.227 6.441 1 98.06 48 ASP B O 1
ATOM 1175 N N . ARG B 1 49 ? 4.668 -10.188 7.207 1 97.69 49 ARG B N 1
ATOM 1176 C CA . ARG B 1 49 ? 6.074 -10.234 7.59 1 97.69 49 ARG B CA 1
ATOM 1177 C C . ARG B 1 49 ? 6.305 -11.258 8.695 1 97.69 49 ARG B C 1
ATOM 1179 O O . ARG B 1 49 ? 7.332 -11.938 8.719 1 97.69 49 ARG B O 1
ATOM 1186 N N . TRP B 1 50 ? 5.406 -11.359 9.602 1 96.06 50 TRP B N 1
ATOM 1187 C CA . TRP B 1 50 ? 5.613 -12.203 10.773 1 96.06 50 TRP B CA 1
ATOM 1188 C C . TRP B 1 50 ? 5.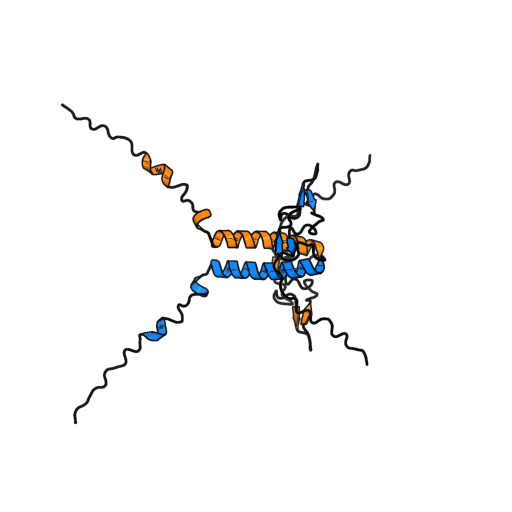441 -13.672 10.422 1 96.06 50 TRP B C 1
ATOM 1190 O O . TRP B 1 50 ? 6.254 -14.516 10.82 1 96.06 50 TRP B O 1
ATOM 1200 N N . THR B 1 51 ? 4.41 -13.914 9.617 1 96.06 51 THR B N 1
ATOM 1201 C CA . THR B 1 51 ? 4.109 -15.312 9.328 1 96.06 51 THR B CA 1
ATOM 1202 C C . THR B 1 51 ? 4.777 -15.75 8.023 1 96.06 51 THR B C 1
ATOM 1204 O O . THR B 1 51 ? 4.879 -16.953 7.742 1 96.06 51 THR B O 1
ATOM 1207 N N . ASN B 1 52 ? 5.145 -14.781 7.215 1 96.69 52 ASN B N 1
ATOM 1208 C CA . ASN B 1 52 ? 5.711 -15.031 5.895 1 96.69 52 ASN B CA 1
ATOM 1209 C C . ASN B 1 52 ? 4.75 -15.828 5.016 1 96.69 52 ASN B C 1
ATOM 1211 O O . ASN B 1 52 ? 5.172 -16.719 4.27 1 96.69 52 ASN B O 1
ATOM 1215 N N . ARG B 1 53 ? 3.463 -15.516 5.219 1 96.38 53 ARG B N 1
ATOM 1216 C CA . ARG B 1 53 ? 2.406 -16.188 4.465 1 96.38 53 ARG B CA 1
ATOM 1217 C C . ARG B 1 53 ? 1.528 -15.164 3.744 1 96.38 53 ARG B C 1
ATOM 1219 O O . ARG B 1 53 ? 1.429 -14.008 4.172 1 96.38 53 ARG B O 1
ATOM 1226 N N . PRO B 1 54 ? 0.942 -15.664 2.654 1 96.5 54 PRO B N 1
ATOM 1227 C CA . PRO B 1 54 ? -0.024 -14.789 1.99 1 96.5 54 PRO B CA 1
ATOM 1228 C C . PRO B 1 54 ? -1.265 -14.531 2.842 1 96.5 54 PRO B C 1
ATOM 1230 O O . PRO B 1 54 ? -1.557 -15.289 3.766 1 96.5 54 PRO B O 1
ATOM 1233 N N . MET B 1 55 ? -1.867 -13.453 2.529 1 95.62 55 MET B N 1
ATOM 1234 C CA . MET B 1 55 ? -3.129 -13.102 3.17 1 95.62 55 MET B CA 1
ATOM 1235 C C . MET B 1 55 ? -4.281 -13.148 2.172 1 95.62 55 MET B C 1
ATOM 1237 O O . MET B 1 55 ? -4.07 -13 0.968 1 95.62 55 MET B O 1
ATOM 1241 N N . PRO B 1 56 ? -5.496 -13.391 2.783 1 96.75 56 PRO B N 1
ATOM 1242 C CA . PRO B 1 56 ? -6.629 -13.227 1.871 1 96.75 56 PRO B CA 1
ATOM 1243 C C . PRO B 1 56 ? -6.652 -11.852 1.205 1 96.75 56 PRO B C 1
ATOM 1245 O O . PRO B 1 56 ? -6.281 -10.852 1.828 1 96.75 56 PRO B O 1
ATOM 1248 N N . LEU B 1 57 ? -7.066 -11.773 0.084 1 97.25 57 LEU B N 1
ATOM 1249 C CA . LEU B 1 57 ? -6.957 -10.594 -0.756 1 97.25 57 LEU B CA 1
ATOM 1250 C C . LEU B 1 57 ? -7.559 -9.375 -0.059 1 97.25 57 LEU B C 1
ATOM 1252 O O . LEU B 1 57 ? -6.965 -8.289 -0.069 1 97.25 57 LEU B O 1
ATOM 1256 N N . GLU B 1 58 ? -8.68 -9.5 0.486 1 96.69 58 GLU B N 1
ATOM 1257 C CA . GLU B 1 58 ? -9.344 -8.391 1.16 1 96.69 58 GLU B CA 1
ATOM 1258 C C . GLU B 1 58 ? -8.5 -7.867 2.318 1 96.69 58 GLU B C 1
ATOM 1260 O O . GLU B 1 58 ? -8.312 -6.656 2.461 1 96.69 58 GLU B O 1
ATOM 1265 N N . GLU B 1 59 ? -8.031 -8.781 3.031 1 96.5 59 GLU B N 1
ATOM 1266 C CA . GLU B 1 59 ? -7.176 -8.406 4.156 1 96.5 59 GLU B CA 1
ATOM 1267 C C . GLU B 1 59 ? -5.875 -7.773 3.672 1 96.5 59 GLU B C 1
ATOM 1269 O O . GLU B 1 59 ? -5.402 -6.793 4.25 1 96.5 59 GLU B O 1
ATOM 1274 N N . LEU B 1 60 ? -5.391 -8.344 2.693 1 97.75 60 LEU B N 1
ATOM 1275 C CA . LEU B 1 60 ? -4.148 -7.82 2.127 1 97.75 60 LEU B CA 1
ATOM 1276 C C . LEU B 1 60 ? -4.332 -6.387 1.642 1 97.75 60 LEU B C 1
ATOM 1278 O O . LEU B 1 60 ? -3.496 -5.523 1.916 1 97.75 60 LEU B O 1
ATOM 1282 N N . ALA B 1 61 ? -5.363 -6.113 1.02 1 98.19 61 ALA B N 1
ATOM 1283 C CA . ALA B 1 61 ? -5.633 -4.773 0.512 1 98.19 61 ALA B CA 1
ATOM 1284 C C . ALA B 1 61 ? -5.754 -3.768 1.653 1 98.19 61 ALA B C 1
ATOM 1286 O O . ALA B 1 61 ? -5.215 -2.66 1.575 1 98.19 61 ALA B O 1
ATOM 1287 N N . ILE B 1 62 ? -6.398 -4.172 2.701 1 97.81 62 ILE B N 1
ATOM 1288 C CA . ILE B 1 62 ? -6.57 -3.312 3.865 1 97.81 62 ILE B CA 1
ATOM 1289 C C . ILE B 1 62 ? -5.211 -3.018 4.496 1 97.81 62 ILE B C 1
ATOM 1291 O O . ILE B 1 62 ? -4.883 -1.861 4.766 1 97.81 62 ILE B O 1
ATOM 1295 N N . GLN B 1 63 ? -4.438 -4.016 4.637 1 98 63 GLN B N 1
ATOM 1296 C CA . GLN B 1 63 ? -3.113 -3.881 5.23 1 98 63 GLN B CA 1
ATOM 1297 C C . GLN B 1 63 ? -2.201 -3.031 4.352 1 98 63 GLN B C 1
ATOM 1299 O O . GLN B 1 63 ? -1.441 -2.199 4.855 1 98 63 GLN B O 1
ATOM 1304 N N . LEU B 1 64 ? -2.301 -3.297 3.107 1 98.5 64 LEU B N 1
ATOM 1305 C CA . LEU B 1 64 ? -1.513 -2.49 2.182 1 98.5 64 LEU B CA 1
ATOM 1306 C C . LEU B 1 64 ? -1.891 -1.016 2.287 1 98.5 64 LEU B C 1
ATOM 1308 O O . LEU B 1 64 ? -1.017 -0.146 2.303 1 98.5 64 LEU B O 1
ATOM 1312 N N . GLY B 1 65 ? -3.186 -0.737 2.344 1 98.5 65 GLY B N 1
ATOM 1313 C CA . GLY B 1 65 ? -3.646 0.635 2.484 1 98.5 65 GLY B CA 1
ATOM 1314 C C . GLY B 1 65 ? -3.107 1.319 3.727 1 98.5 65 GLY B C 1
ATOM 1315 O O . GLY B 1 65 ? -2.637 2.457 3.662 1 98.5 65 GLY B O 1
ATOM 1316 N N . MET B 1 66 ? -3.15 0.634 4.82 1 98 66 MET B N 1
ATOM 1317 C CA . MET B 1 66 ? -2.646 1.185 6.074 1 98 66 MET B CA 1
ATOM 1318 C C . MET B 1 66 ? -1.146 1.438 5.996 1 98 66 MET B C 1
ATOM 1320 O O . MET B 1 66 ? -0.664 2.484 6.434 1 98 66 MET B O 1
ATOM 1324 N N . ASN B 1 67 ? -0.442 0.494 5.426 1 98.31 67 ASN B N 1
ATOM 1325 C CA . ASN B 1 67 ? 1.008 0.621 5.32 1 98.31 67 ASN B CA 1
ATOM 1326 C C . ASN B 1 67 ? 1.404 1.746 4.371 1 98.31 67 ASN B C 1
ATOM 1328 O O . ASN B 1 67 ? 2.383 2.455 4.613 1 98.31 67 ASN B O 1
ATOM 1332 N N . LEU B 1 68 ? 0.649 1.843 3.375 1 98.5 68 LEU B N 1
ATOM 1333 C CA . LEU B 1 68 ? 0.922 2.939 2.451 1 98.5 68 LEU B CA 1
ATOM 1334 C C . LEU B 1 68 ? 0.709 4.289 3.131 1 98.5 68 LEU B C 1
ATOM 1336 O O . LEU B 1 68 ? 1.538 5.191 3 1 98.5 68 LEU B O 1
ATOM 1340 N N . ARG B 1 69 ? -0.359 4.438 3.844 1 97.69 69 ARG B N 1
ATOM 1341 C CA . ARG B 1 69 ? -0.632 5.676 4.57 1 97.69 69 ARG B CA 1
ATOM 1342 C C . ARG B 1 69 ? 0.497 5.996 5.543 1 97.69 69 ARG B C 1
ATOM 1344 O O . ARG B 1 69 ? 0.955 7.141 5.613 1 97.69 69 ARG B O 1
ATOM 1351 N N . ALA B 1 70 ? 0.932 5 6.199 1 97.25 70 ALA B N 1
ATOM 1352 C CA . ALA B 1 70 ? 2.029 5.176 7.145 1 97.25 70 ALA B CA 1
ATOM 1353 C C . ALA B 1 70 ? 3.312 5.582 6.426 1 97.25 70 ALA B C 1
ATOM 1355 O O . ALA B 1 70 ? 4.031 6.473 6.887 1 97.25 70 ALA B O 1
ATOM 1356 N N . ALA B 1 71 ? 3.6 4.941 5.34 1 97.88 71 ALA B N 1
ATOM 1357 C CA . ALA B 1 71 ? 4.816 5.238 4.586 1 97.88 71 ALA B CA 1
ATOM 1358 C C . ALA B 1 71 ? 4.789 6.66 4.035 1 9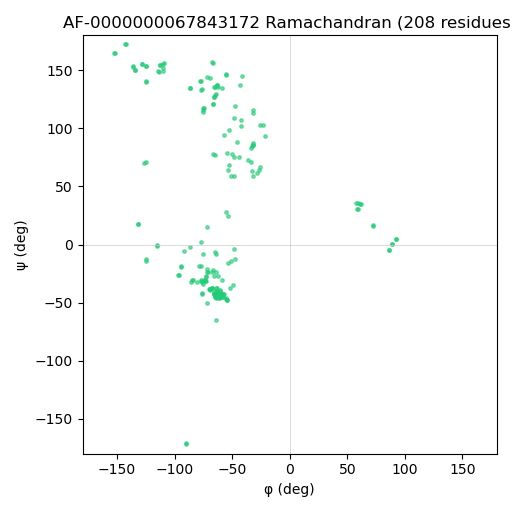7.88 71 ALA B C 1
ATOM 1360 O O . ALA B 1 71 ? 5.801 7.363 4.07 1 97.88 71 ALA B O 1
ATOM 1361 N N . LEU B 1 72 ? 3.676 7.082 3.582 1 97.06 72 LEU B N 1
ATOM 1362 C CA . LEU B 1 72 ? 3.553 8.422 3.023 1 97.06 72 LEU B CA 1
ATOM 1363 C C . LEU B 1 72 ? 3.689 9.484 4.113 1 97.06 72 LEU B C 1
ATOM 1365 O O . LEU B 1 72 ? 4.281 10.539 3.889 1 97.06 72 LEU B O 1
ATOM 1369 N N . ARG B 1 73 ? 3.156 9.234 5.234 1 96.19 73 ARG B N 1
ATOM 1370 C CA . ARG B 1 73 ? 3.348 10.133 6.367 1 96.19 73 ARG B CA 1
ATOM 1371 C C . ARG B 1 73 ? 4.824 10.258 6.723 1 96.19 73 ARG B C 1
ATOM 1373 O O . ARG B 1 73 ? 5.309 11.352 7.02 1 96.19 73 ARG B O 1
ATOM 1380 N N . GLN B 1 74 ? 5.465 9.203 6.715 1 95.94 74 GLN B N 1
ATOM 1381 C CA . GLN B 1 74 ? 6.895 9.203 7 1 95.94 74 GLN B CA 1
ATOM 1382 C C . GLN B 1 74 ? 7.656 10.031 5.969 1 95.94 74 GLN B C 1
ATOM 1384 O O . GLN B 1 74 ? 8.578 10.773 6.316 1 95.94 74 GLN B O 1
ATOM 1389 N N . VAL B 1 75 ? 7.324 9.812 4.73 1 96.12 75 VAL B N 1
ATOM 1390 C CA . VAL B 1 75 ? 7.949 10.586 3.664 1 96.12 75 VAL B CA 1
ATOM 1391 C C . VAL B 1 75 ? 7.777 12.078 3.938 1 96.12 75 VAL B C 1
ATOM 1393 O O . VAL B 1 75 ? 8.734 12.844 3.83 1 96.12 75 VAL B O 1
ATOM 1396 N N . GLU B 1 76 ? 6.547 12.453 4.266 1 94.56 76 GLU B N 1
ATOM 1397 C CA . GLU B 1 76 ? 6.246 13.859 4.539 1 94.56 76 GLU B CA 1
ATOM 1398 C C . GLU B 1 76 ? 7.062 14.383 5.715 1 94.56 76 GLU B C 1
ATOM 1400 O O . GLU B 1 76 ? 7.598 15.492 5.664 1 94.56 76 GLU B O 1
ATOM 1405 N N . GLN B 1 77 ? 7.234 13.633 6.699 1 94 77 GLN B N 1
ATOM 1406 C CA . GLN B 1 77 ? 7.992 14.008 7.887 1 94 77 GLN B CA 1
ATOM 1407 C C . GLN B 1 77 ? 9.477 14.172 7.566 1 94 77 GLN B C 1
ATOM 1409 O O . GLN B 1 77 ? 10.125 15.086 8.078 1 94 77 GLN B O 1
ATOM 1414 N N . LEU B 1 78 ? 9.984 13.32 6.695 1 92.94 78 LEU B N 1
ATOM 1415 C CA . LEU B 1 78 ? 11.398 13.359 6.336 1 92.94 78 LEU B CA 1
ATOM 1416 C C . LEU B 1 78 ? 11.695 14.539 5.418 1 92.94 78 LEU B C 1
ATOM 1418 O O . LEU B 1 78 ? 12.812 15.062 5.426 1 92.94 78 LEU B O 1
ATOM 1422 N N . LYS B 1 79 ? 10.805 14.914 4.676 1 91.06 79 LYS B N 1
ATOM 1423 C CA . LYS B 1 79 ? 10.969 16.062 3.777 1 91.06 79 LYS B CA 1
ATOM 1424 C C . LYS B 1 79 ? 10.859 17.375 4.535 1 91.06 79 LYS B C 1
ATOM 1426 O O . LYS B 1 79 ? 11.414 18.391 4.105 1 91.06 79 LYS B O 1
ATOM 1431 N N . ASN B 1 80 ? 10.117 17.406 5.539 1 84.06 80 ASN B N 1
ATOM 1432 C CA . ASN B 1 80 ? 9.93 18.609 6.352 1 84.06 80 ASN B CA 1
ATOM 1433 C C . ASN B 1 80 ? 10.211 18.328 7.828 1 84.06 80 ASN B C 1
ATOM 1435 O O . ASN B 1 80 ? 9.289 18.297 8.648 1 84.06 80 ASN B O 1
ATOM 1439 N N . PRO B 1 81 ? 11.633 18.109 8 1 68.31 81 PRO B N 1
ATOM 1440 C CA . PRO B 1 81 ? 11.961 17.766 9.383 1 68.31 81 PRO B CA 1
ATOM 1441 C C . PRO B 1 81 ? 11.531 18.844 10.383 1 68.31 81 PRO B C 1
ATOM 1443 O O . PRO B 1 81 ? 11.281 18.531 11.547 1 68.31 81 PRO B O 1
ATOM 1446 N N . GLN B 1 82 ? 11.789 20.156 9.984 1 60.41 82 GLN B N 1
ATOM 1447 C CA . GLN B 1 82 ? 11.484 21.234 10.922 1 60.41 82 GLN B CA 1
ATOM 1448 C C . GLN B 1 82 ? 10.07 21.078 11.484 1 60.41 82 GLN B C 1
ATOM 1450 O O . GLN B 1 82 ? 9.789 21.547 12.586 1 60.41 82 GLN B O 1
ATOM 1455 N N . ALA B 1 83 ? 9.219 20.641 10.773 1 53.91 83 ALA B N 1
ATOM 1456 C CA . ALA B 1 83 ? 7.871 20.578 11.328 1 53.91 83 ALA B CA 1
ATOM 1457 C C . ALA B 1 83 ? 7.809 19.656 12.531 1 53.91 83 ALA B C 1
ATOM 1459 O O . ALA B 1 83 ? 6.926 19.781 13.383 1 53.91 83 ALA B O 1
ATOM 1460 N N . SER B 1 84 ? 8.688 18.688 12.586 1 49.44 84 SER B N 1
ATOM 1461 C CA . SER B 1 84 ? 8.766 17.844 13.781 1 49.44 84 SER B CA 1
ATOM 1462 C C . SER B 1 84 ? 9.781 18.391 14.773 1 49.44 84 SER B C 1
ATOM 1464 O O . SER B 1 84 ? 10.148 17.703 15.734 1 49.44 84 SER B O 1
ATOM 1466 N N . GLY B 1 85 ? 10.57 19.422 14.516 1 43.94 85 GLY B N 1
ATOM 1467 C CA . GLY B 1 85 ? 11.672 19.875 15.352 1 43.94 85 GLY B CA 1
ATOM 1468 C C . GLY B 1 85 ? 11.234 20.25 16.75 1 43.94 85 GLY B C 1
ATOM 1469 O O . GLY B 1 85 ? 10.055 20.547 16.984 1 43.94 85 GLY B O 1
ATOM 1470 N N . PRO B 1 86 ? 12 19.781 17.812 1 43.16 86 PRO B N 1
ATOM 1471 C CA . PRO B 1 86 ? 11.945 20.281 19.188 1 43.16 86 PRO B CA 1
ATOM 1472 C C . PRO B 1 86 ? 11.984 21.797 19.281 1 43.16 86 PRO B C 1
ATOM 1474 O O . PRO B 1 86 ? 12.062 22.359 20.375 1 43.16 86 PRO B O 1
ATOM 1477 N N . GLU B 1 87 ? 12.289 22.547 18.281 1 45 87 GLU B N 1
ATOM 1478 C CA . GLU B 1 87 ? 12.508 23.969 18.484 1 45 87 GLU B CA 1
ATOM 1479 C C . GLU B 1 87 ? 11.352 24.609 19.25 1 45 87 GLU B C 1
ATOM 1481 O O . GLU B 1 87 ? 11.398 25.781 19.609 1 45 87 GLU B O 1
ATOM 1486 N N . ALA B 1 88 ? 10.227 24.016 19.422 1 41.06 88 ALA B N 1
ATOM 1487 C CA . ALA B 1 88 ? 9.234 24.656 20.281 1 41.06 88 ALA B CA 1
ATOM 1488 C C . ALA B 1 88 ? 9.695 24.688 21.734 1 41.06 88 ALA B C 1
ATOM 1490 O O . ALA B 1 88 ? 9.227 25.5 22.531 1 41.06 88 ALA B O 1
ATOM 1491 N N . ILE B 1 89 ? 10.633 23.75 22.125 1 37.69 89 ILE B N 1
ATOM 1492 C CA . ILE B 1 89 ? 10.93 23.656 23.547 1 37.69 89 ILE B CA 1
ATOM 1493 C C . ILE B 1 89 ? 11.992 24.672 23.938 1 37.69 89 ILE B C 1
ATOM 1495 O O . ILE B 1 89 ? 12.078 25.094 25.094 1 37.69 89 ILE B O 1
ATOM 1499 N N . TYR B 1 90 ? 12.922 24.984 23.031 1 40.72 90 TYR B N 1
ATOM 1500 C CA . TYR B 1 90 ? 14.055 25.719 23.578 1 40.72 90 TYR B CA 1
ATOM 1501 C C . TYR B 1 90 ? 13.672 27.172 23.859 1 40.72 90 TYR B C 1
ATOM 1503 O O . TYR B 1 90 ? 14.445 27.906 24.469 1 40.72 90 TYR B O 1
ATOM 1511 N N . GLN B 1 91 ? 12.773 27.828 23.047 1 40.34 91 GLN B N 1
ATOM 1512 C CA . GLN B 1 91 ? 12.727 29.281 23.203 1 40.34 91 GLN B CA 1
ATOM 1513 C C . GLN B 1 91 ? 12.242 29.688 24.594 1 40.34 91 GLN B C 1
ATOM 1515 O O . GLN B 1 91 ? 12.273 30.859 24.953 1 40.34 91 GLN B O 1
ATOM 1520 N N . GLU B 1 92 ? 11.484 28.781 25.281 1 37.09 92 GLU B N 1
ATOM 1521 C CA . GLU B 1 92 ? 10.844 29.375 26.453 1 37.09 92 GLU B CA 1
ATOM 1522 C C . GLU B 1 92 ? 11.828 29.5 27.609 1 37.09 92 GLU B C 1
ATOM 1524 O O . GLU B 1 92 ? 11.484 30.031 28.672 1 37.09 92 GLU B O 1
ATOM 1529 N N . GLY B 1 93 ? 12.945 28.75 27.562 1 37.19 93 GLY B N 1
ATOM 1530 C CA . GLY B 1 93 ? 13.641 28.719 28.844 1 37.19 93 GLY B CA 1
ATOM 1531 C C . GLY B 1 93 ? 14.32 30.031 29.188 1 37.19 93 GLY B C 1
ATOM 1532 O O . GLY B 1 93 ? 14.547 30.344 30.359 1 37.19 93 GLY B O 1
ATOM 1533 N N . ASN B 1 94 ? 15.07 30.453 28.156 1 41.94 94 ASN B N 1
ATOM 1534 C CA . ASN B 1 94 ? 16.156 31.312 28.641 1 41.94 94 ASN B CA 1
ATOM 1535 C C . ASN B 1 94 ? 15.641 32.656 29.094 1 41.94 94 ASN B C 1
ATOM 1537 O O . ASN B 1 94 ? 16.438 33.562 29.422 1 41.94 94 ASN B O 1
ATOM 1541 N N . ARG B 1 95 ? 14.492 33.031 28.641 1 41.5 95 ARG B N 1
ATOM 1542 C CA . ARG B 1 95 ? 14.359 34.469 28.797 1 41.5 95 ARG B CA 1
ATOM 1543 C C . ARG B 1 95 ? 14.359 34.875 30.281 1 41.5 95 ARG B C 1
ATOM 1545 O O . ARG B 1 95 ? 14.203 36.031 30.609 1 41.5 95 ARG B O 1
ATOM 1552 N N . ARG B 1 96 ? 14.305 33.812 31.172 1 37.03 96 ARG B N 1
ATOM 1553 C CA . ARG B 1 96 ? 13.914 34.344 32.469 1 37.03 96 ARG B CA 1
ATOM 1554 C C . ARG B 1 96 ? 15.086 35.031 33.156 1 37.03 96 ARG B C 1
ATOM 1556 O O . ARG B 1 96 ? 15.023 35.344 34.344 1 37.03 96 ARG B O 1
ATOM 1563 N N . GLY B 1 97 ? 16.312 35.125 32.5 1 37.09 97 GLY B N 1
ATOM 1564 C CA . GLY B 1 97 ? 17.234 35.594 33.531 1 37.09 97 GLY B CA 1
ATOM 1565 C C . GLY B 1 97 ? 16.797 36.906 34.156 1 37.09 97 GLY B C 1
ATOM 1566 O O . GLY B 1 97 ? 16.469 37.844 33.469 1 37.09 97 GLY B O 1
ATOM 1567 N N . PRO B 1 98 ? 16.047 36.812 35.312 1 38.84 98 PRO B N 1
ATOM 1568 C CA . PRO B 1 98 ? 15.57 37.938 36.125 1 38.84 98 PRO B CA 1
ATOM 1569 C C . PRO B 1 98 ? 16.609 39.031 36.281 1 38.84 98 PRO B C 1
ATOM 1571 O O . PRO B 1 98 ? 17.797 38.812 36.031 1 38.84 98 PRO B O 1
ATOM 1574 N N . GLY B 1 99 ? 16.281 40.344 36.344 1 38.34 99 GLY B N 1
ATOM 1575 C CA . GLY B 1 99 ? 16.578 41.719 36.688 1 38.34 99 GLY B CA 1
ATOM 1576 C C . GLY B 1 99 ? 17.453 41.844 37.938 1 38.34 99 GLY B C 1
ATOM 1577 O O . GLY B 1 99 ? 17 41.562 39.031 1 38.34 99 GLY B O 1
ATOM 1578 N N . GLY B 1 100 ? 18.688 41.312 37.875 1 37.38 100 GLY B N 1
ATOM 1579 C CA . GLY B 1 100 ? 19.688 41.531 38.906 1 37.38 100 GLY B CA 1
ATOM 1580 C C . GLY B 1 100 ? 19.734 42.969 39.406 1 37.38 100 GLY B C 1
ATOM 1581 O O . GLY B 1 100 ? 19.578 43.906 38.656 1 37.38 100 GLY B O 1
ATOM 1582 N N . SER B 1 101 ? 19.125 43.188 40.594 1 39.62 101 SER B N 1
ATOM 1583 C CA . SER B 1 101 ? 18.984 44.344 41.469 1 39.62 101 SER B CA 1
ATOM 1584 C C . SER B 1 101 ? 20.328 45.062 41.656 1 39.62 101 SER B C 1
ATOM 1586 O O . SER B 1 101 ? 21.312 44.438 42.031 1 39.62 101 SER B O 1
ATOM 1588 N N . THR B 1 102 ? 20.703 46 40.812 1 43.06 102 THR B N 1
ATOM 1589 C CA . THR B 1 102 ? 21.812 46.938 40.938 1 43.06 102 THR B CA 1
ATOM 1590 C C . THR B 1 102 ? 21.781 47.594 42.312 1 43.06 102 THR B C 1
ATOM 1592 O O . THR B 1 102 ? 20.906 48.438 42.562 1 43.06 102 THR B O 1
ATOM 1595 N N . ARG B 1 103 ? 21.859 46.781 43.375 1 38.56 103 ARG B N 1
ATOM 1596 C CA . ARG B 1 103 ? 21.891 47.469 44.656 1 38.56 103 ARG B CA 1
ATOM 1597 C C . ARG B 1 103 ? 23 48.5 44.719 1 38.56 103 ARG B C 1
ATOM 1599 O O . ARG B 1 103 ? 24.188 48.125 44.656 1 38.56 103 ARG B O 1
ATOM 1606 N N . THR B 1 104 ? 22.828 49.625 44.156 1 41.12 104 THR B N 1
ATOM 1607 C CA . THR B 1 104 ? 23.672 50.781 44.312 1 41.12 104 THR B CA 1
ATOM 1608 C C . THR B 1 104 ? 23.844 51.125 45.812 1 41.12 104 THR B C 1
ATOM 1610 O O . THR B 1 104 ? 22.891 51.469 46.5 1 41.12 104 THR B O 1
ATOM 1613 N N . LEU B 1 105 ? 24.484 50.188 46.531 1 32.09 105 LEU B N 1
ATOM 1614 C CA . LEU B 1 105 ? 24.797 50.531 47.906 1 32.09 105 LEU B CA 1
ATOM 1615 C C . LEU B 1 105 ? 25.438 51.906 48.031 1 32.09 105 LEU B C 1
ATOM 1617 O O . LEU B 1 105 ? 26.297 52.25 47.219 1 32.09 105 LEU B O 1
ATOM 1621 N N . ASP B 1 106 ? 24.781 52.844 48.781 1 34.84 106 ASP B N 1
ATOM 1622 C CA . ASP B 1 106 ? 25.25 54.094 49.344 1 34.84 106 ASP B CA 1
ATOM 1623 C C . ASP B 1 106 ? 26.531 53.875 50.156 1 34.84 106 ASP B C 1
ATOM 1625 O O . ASP B 1 106 ? 26.703 52.844 50.781 1 34.84 106 ASP B O 1
#

InterPro domains:
  IPR036410 Heat shock protein DnaJ, cysteine-rich domain superfamily [SSF57938] (18-52)

Foldseek 3Di:
DPPPPPPPPPPDDAADKDFQPVCRQQQWDDDPPGIDGDPQANSRRIDGPVVSGHDDPVSSVVNVVVVVVVVVVVVVCVVCVVVVDPVVPPPPPDPPPPDDPPPPDD/DPPPPPPPPPPDDAADKDFQPVCRQQQWDDDPPGIDGDPQANSRRIDGPVVSGHDDPVSVVVNVVVVVVVVVVVVVCVVCVVVVDPVVPPPPPPPPPDDPDPPPDD

Secondary structure (DSSP, 8-state):
----------------EEE-TTTTTSSEEE-SSSEEE-GGGTTTTEEETTT-----HHHHHHHHHHHHHHHHHHHHHHH-GGGG-SHHHHTTTGGG----------/----------------EEE-TTTTTSSEEE-SSSEEE-GGGTTSSEEETTT-----HHHHHHHHHHHHHHHHHHHHHHH-GGGG-SHHHHTTTGGG----------

Organism: Pseudomonas putida (strain ATCC 47054 / DSM 6125 / CFBP 8728 / NCIMB 11950 / KT2440) (NCBI:txid160488)